Protein AF-A0A1S1GT54-F1 (afdb_monomer_lite)

pLDDT: mean 87.63, std 9.89, range [52.41, 98.38]

Structure (mmCIF, N/CA/C/O backbone):
data_AF-A0A1S1GT54-F1
#
_entry.id   AF-A0A1S1GT54-F1
#
loop_
_atom_site.group_PDB
_atom_site.id
_atom_site.type_symbol
_atom_site.label_atom_id
_atom_site.label_alt_id
_atom_site.label_comp_id
_atom_site.label_asym_id
_atom_site.label_entity_id
_atom_site.label_seq_id
_atom_site.pdbx_PDB_ins_code
_atom_site.Cartn_x
_atom_site.Cartn_y
_atom_site.Cartn_z
_atom_site.occupancy
_atom_site.B_iso_or_equiv
_atom_site.auth_seq_id
_atom_site.auth_comp_id
_atom_site.auth_asym_id
_atom_site.auth_atom_id
_atom_site.pdbx_PDB_model_num
ATOM 1 N N . MET A 1 1 ? -7.954 4.757 23.437 1.00 68.38 1 MET A N 1
ATOM 2 C CA . MET A 1 1 ? -8.152 5.176 24.847 1.00 68.38 1 MET A CA 1
ATOM 3 C C . MET A 1 1 ? -9.504 5.867 25.077 1.00 68.38 1 MET A C 1
ATOM 5 O O . MET A 1 1 ? -10.268 5.379 25.893 1.00 68.38 1 MET A O 1
ATOM 9 N N . LEU A 1 2 ? -9.855 6.927 24.331 1.00 76.44 2 LEU A N 1
ATOM 10 C CA . LEU A 1 2 ? -11.127 7.664 24.502 1.00 76.44 2 LEU A CA 1
ATOM 11 C C . LEU A 1 2 ? -12.401 6.835 24.233 1.00 76.44 2 LEU A C 1
ATOM 13 O O . LEU A 1 2 ? -13.357 6.946 24.990 1.00 76.44 2 LEU A O 1
ATOM 17 N N . LEU A 1 3 ? -12.412 5.962 23.215 1.00 84.38 3 LEU A N 1
ATOM 18 C CA . LEU A 1 3 ? -13.568 5.094 22.929 1.00 84.38 3 LEU A CA 1
ATOM 19 C C . LEU A 1 3 ? -13.936 4.204 24.129 1.00 84.38 3 LEU A C 1
ATOM 21 O O . LEU A 1 3 ? -15.094 4.153 24.530 1.00 84.38 3 LEU A O 1
ATOM 25 N N . TYR A 1 4 ? -12.937 3.553 24.729 1.00 84.50 4 TYR A N 1
ATOM 26 C CA . TYR A 1 4 ? -13.131 2.693 25.897 1.00 84.50 4 TYR A CA 1
ATOM 27 C C . TYR A 1 4 ? -13.623 3.475 27.120 1.00 84.50 4 TYR A C 1
ATOM 29 O O . TYR A 1 4 ? -14.478 2.983 27.852 1.00 84.50 4 TYR A O 1
ATOM 37 N N . LEU A 1 5 ? -13.146 4.710 27.313 1.00 88.19 5 LEU A N 1
ATOM 38 C CA . LEU A 1 5 ? -13.634 5.593 28.372 1.00 88.19 5 LEU A CA 1
ATOM 39 C C . LEU A 1 5 ? -15.133 5.898 28.212 1.00 88.19 5 LEU A C 1
ATOM 41 O O . LEU A 1 5 ? -15.898 5.690 29.150 1.00 88.19 5 LEU A O 1
ATOM 45 N N . PHE A 1 6 ? -15.571 6.344 27.030 1.00 87.25 6 PHE A N 1
ATOM 46 C CA . PHE A 1 6 ? -16.982 6.682 26.798 1.00 87.25 6 PHE A CA 1
ATOM 47 C C . PHE A 1 6 ? -17.899 5.462 26.828 1.00 87.25 6 PHE A C 1
ATOM 49 O O . PHE A 1 6 ? -18.997 5.550 27.373 1.00 87.25 6 PHE A O 1
ATOM 56 N N . PHE A 1 7 ? -17.430 4.315 26.335 1.00 88.31 7 PHE A N 1
ATOM 57 C CA . PHE A 1 7 ? -18.161 3.057 26.448 1.00 88.31 7 PHE A CA 1
ATOM 58 C C . PHE A 1 7 ? -18.340 2.628 27.914 1.00 88.31 7 PHE A C 1
ATOM 60 O O . PHE A 1 7 ? -19.424 2.218 28.319 1.00 88.31 7 PHE A O 1
ATOM 67 N N . THR A 1 8 ? -17.304 2.793 28.741 1.00 89.88 8 THR A N 1
ATOM 68 C CA . THR A 1 8 ? -17.372 2.483 30.179 1.00 89.88 8 THR A CA 1
ATOM 69 C C . THR A 1 8 ? -18.347 3.417 30.901 1.00 89.88 8 THR A C 1
ATOM 71 O O . THR A 1 8 ? -19.186 2.960 31.676 1.00 89.88 8 THR A O 1
ATOM 74 N N . LEU A 1 9 ? -18.293 4.723 30.610 1.00 88.94 9 LEU A N 1
ATOM 75 C CA . LEU A 1 9 ? -19.232 5.706 31.159 1.00 88.94 9 LEU A CA 1
ATOM 76 C C . LEU A 1 9 ? -20.676 5.409 30.732 1.00 88.94 9 LEU A C 1
ATOM 78 O O . LEU A 1 9 ? -21.571 5.446 31.574 1.00 88.94 9 LEU A O 1
ATOM 82 N N . LEU A 1 10 ? -20.905 5.036 29.469 1.00 92.75 10 LEU A N 1
ATOM 83 C CA . LEU A 1 10 ? -22.222 4.628 28.977 1.00 92.75 10 LEU A CA 1
ATOM 84 C C . LEU A 1 10 ? -22.816 3.491 29.821 1.00 92.75 10 LEU A C 1
ATOM 86 O O . LEU A 1 10 ? -23.972 3.581 30.228 1.00 92.75 10 LEU A O 1
ATOM 90 N N . ILE A 1 11 ? -22.026 2.457 30.128 1.00 91.81 11 ILE A N 1
ATOM 91 C CA . ILE A 1 11 ? -22.472 1.328 30.957 1.00 91.81 11 ILE A CA 1
ATOM 92 C C . ILE A 1 11 ? -22.839 1.800 32.370 1.00 91.81 11 ILE A C 1
ATOM 94 O O . ILE A 1 11 ? -23.913 1.462 32.867 1.00 91.81 11 ILE A O 1
ATOM 98 N N . ILE A 1 12 ? -21.987 2.612 33.006 1.00 92.38 12 ILE A N 1
ATOM 99 C CA . ILE A 1 12 ? -22.221 3.119 34.370 1.00 92.38 12 ILE A CA 1
ATOM 100 C C . ILE A 1 12 ? -23.533 3.908 34.446 1.00 92.38 12 ILE A C 1
ATOM 102 O O . ILE A 1 12 ? -24.338 3.695 35.360 1.00 92.38 12 ILE A O 1
ATOM 106 N N . PHE A 1 13 ? -23.773 4.804 33.486 1.00 89.69 13 PHE A N 1
ATOM 107 C CA . PHE A 1 13 ? -24.984 5.622 33.473 1.00 89.69 13 PHE A CA 1
ATOM 108 C C . PHE A 1 13 ? -26.226 4.809 33.110 1.00 89.69 13 PHE A C 1
ATOM 110 O O . PHE A 1 13 ? -27.241 4.968 33.783 1.00 89.69 13 PHE A O 1
ATOM 117 N N . ALA A 1 14 ? -26.133 3.869 32.166 1.00 88.88 14 ALA A N 1
ATOM 118 C CA . ALA A 1 14 ? -27.241 2.977 31.830 1.00 88.88 14 ALA A CA 1
ATOM 119 C C . ALA A 1 14 ? -27.689 2.136 33.039 1.00 88.88 14 ALA A C 1
ATOM 121 O O . ALA A 1 14 ? -28.881 2.082 33.347 1.00 88.88 14 ALA A O 1
ATOM 122 N N . VAL A 1 15 ? -26.744 1.539 33.777 1.00 91.38 15 VAL A N 1
ATOM 123 C CA . VAL A 1 15 ? -27.039 0.778 35.007 1.00 91.38 15 VAL A CA 1
ATOM 124 C C . VAL A 1 15 ? -27.659 1.688 36.069 1.00 91.38 15 VAL A C 1
ATOM 126 O O . VAL A 1 15 ? -28.673 1.335 36.672 1.00 91.38 15 VAL A O 1
ATOM 129 N N . SER A 1 16 ? -27.100 2.885 36.262 1.00 88.31 16 SER A N 1
ATOM 130 C CA . SER A 1 16 ? -27.625 3.867 37.221 1.00 88.31 16 SER A CA 1
ATOM 131 C C . SER A 1 16 ? -29.057 4.297 36.881 1.00 88.31 16 SER A C 1
ATOM 133 O O . SER A 1 16 ? -29.898 4.392 37.776 1.00 88.31 16 SER A O 1
ATOM 135 N N . THR A 1 17 ? -29.373 4.499 35.597 1.00 87.81 17 THR A N 1
ATOM 136 C CA . THR A 1 17 ? -30.731 4.807 35.128 1.00 87.81 17 THR A CA 1
ATOM 137 C C . THR A 1 17 ? -31.695 3.659 35.416 1.00 87.81 17 THR A C 1
ATOM 139 O O . THR A 1 17 ? -32.789 3.913 35.915 1.00 87.81 17 THR A O 1
ATOM 142 N N . VAL A 1 18 ? -31.301 2.401 35.187 1.00 88.69 18 VAL A N 1
ATOM 143 C CA . VAL A 1 18 ? -32.141 1.231 35.513 1.00 88.69 18 VAL A CA 1
ATOM 144 C C . VAL A 1 18 ? -32.442 1.168 37.013 1.00 88.69 18 VAL A C 1
ATOM 146 O O . VAL A 1 18 ? -33.602 1.020 37.400 1.00 88.69 18 VAL A O 1
ATOM 149 N N . VAL A 1 19 ? -31.429 1.345 37.867 1.00 90.19 19 VAL A N 1
ATOM 150 C CA . VAL A 1 19 ? -31.608 1.365 39.330 1.00 90.19 19 VAL A CA 1
ATOM 151 C C . VAL A 1 19 ? -32.552 2.493 39.754 1.00 90.19 19 VAL A C 1
ATOM 153 O O . VAL A 1 19 ? -33.458 2.273 40.559 1.00 90.19 19 VAL A O 1
ATOM 156 N N . LEU A 1 20 ? -32.391 3.692 39.190 1.00 88.44 20 LEU A N 1
ATOM 157 C CA . LEU A 1 20 ? -33.253 4.832 39.500 1.00 88.44 20 LEU A CA 1
ATOM 158 C C . LEU A 1 20 ? -34.695 4.618 39.040 1.00 88.44 20 LEU A C 1
ATOM 160 O O . LEU A 1 20 ? -35.602 4.955 39.798 1.00 88.44 20 LEU A O 1
ATOM 164 N N . ILE A 1 21 ? -34.921 3.998 37.876 1.00 86.81 21 ILE A N 1
ATOM 165 C CA . ILE A 1 21 ? -36.261 3.607 37.408 1.00 86.81 21 ILE A CA 1
ATOM 166 C C . ILE A 1 21 ? -36.918 2.645 38.407 1.00 86.81 21 ILE A C 1
ATOM 168 O O . ILE A 1 21 ? -38.073 2.854 38.781 1.00 86.81 21 ILE A O 1
ATOM 172 N N . ILE A 1 22 ? -36.188 1.636 38.896 1.00 87.44 22 ILE A N 1
ATOM 173 C CA . ILE A 1 22 ? -36.692 0.689 39.906 1.00 87.44 22 ILE A CA 1
ATOM 174 C C . ILE A 1 22 ? -37.069 1.427 41.198 1.00 87.44 22 ILE A C 1
ATOM 176 O O . ILE A 1 22 ? -38.172 1.244 41.718 1.00 87.44 22 ILE A O 1
ATOM 180 N N . LEU A 1 23 ? -36.199 2.310 41.699 1.00 85.81 23 LEU A N 1
ATOM 181 C CA . LEU A 1 23 ? -36.476 3.117 42.894 1.00 85.81 23 LEU A CA 1
ATOM 182 C C . LEU A 1 23 ? -37.687 4.039 42.705 1.00 85.81 23 LEU A C 1
ATOM 184 O O . LEU A 1 23 ? -38.468 4.233 43.637 1.00 85.81 23 LEU A O 1
ATOM 188 N N . LEU A 1 24 ? -37.879 4.572 41.499 1.00 85.25 24 LEU A N 1
ATOM 189 C CA . LEU A 1 24 ? -39.041 5.378 41.133 1.00 85.25 24 LEU A CA 1
ATOM 190 C C . LEU A 1 24 ? -40.338 4.574 41.206 1.00 85.25 24 LEU A C 1
ATOM 192 O O . LEU A 1 24 ? -41.320 5.053 41.775 1.00 85.25 24 LEU A O 1
ATOM 196 N N . ILE A 1 25 ? -40.330 3.350 40.671 1.00 84.62 25 ILE A N 1
ATOM 197 C CA . ILE A 1 25 ? -41.464 2.419 40.733 1.00 84.62 25 ILE A CA 1
ATOM 198 C C . ILE A 1 25 ? -41.789 2.100 42.197 1.00 84.62 25 ILE A C 1
ATOM 200 O O . ILE A 1 25 ? -42.938 2.252 42.610 1.00 84.62 25 ILE A O 1
ATOM 204 N N . ILE A 1 26 ? -40.784 1.752 43.008 1.00 83.19 26 ILE A N 1
ATOM 205 C CA . ILE A 1 26 ? -40.955 1.460 44.442 1.00 83.19 26 ILE A CA 1
ATOM 206 C C . ILE A 1 26 ? -41.505 2.680 45.195 1.00 83.19 26 ILE A C 1
ATOM 208 O O . ILE A 1 26 ? -42.432 2.551 45.995 1.00 83.19 26 ILE A O 1
ATOM 212 N N . SER A 1 27 ? -40.963 3.875 44.944 1.00 81.62 27 SER A N 1
ATOM 213 C CA . SER A 1 27 ? -41.416 5.122 45.577 1.00 81.62 27 SER A CA 1
ATOM 214 C C . SER A 1 27 ? -42.871 5.440 45.222 1.00 81.62 27 SER A C 1
ATOM 216 O O . SER A 1 27 ? -43.658 5.801 46.102 1.00 81.62 27 SER A O 1
ATOM 218 N N . LYS A 1 28 ? -43.255 5.218 43.957 1.00 83.44 28 LYS A N 1
ATOM 219 C CA . LYS A 1 28 ? -44.634 5.370 43.476 1.00 83.44 28 LYS A CA 1
ATOM 220 C C . LYS A 1 28 ? -45.588 4.386 44.161 1.00 83.44 28 LYS A C 1
ATOM 222 O O . LYS A 1 28 ? -46.655 4.806 44.599 1.00 83.44 28 LYS A O 1
ATOM 227 N N . VAL A 1 29 ? -45.201 3.115 44.299 1.00 81.44 29 VAL A N 1
ATOM 228 C CA . VAL A 1 29 ? -45.988 2.085 45.010 1.00 81.44 29 VAL A CA 1
ATOM 229 C C . VAL A 1 29 ? -46.161 2.446 46.488 1.00 81.44 29 VAL A C 1
ATOM 231 O O . VAL A 1 29 ? -47.269 2.397 47.016 1.00 81.44 29 VAL A O 1
ATOM 234 N N . ASN A 1 30 ? -45.089 2.901 47.138 1.00 84.56 30 ASN A N 1
ATOM 235 C CA . ASN A 1 30 ? -45.080 3.251 48.560 1.00 84.56 30 ASN A CA 1
ATOM 236 C C . ASN A 1 30 ? -45.645 4.652 48.870 1.00 84.56 30 ASN A C 1
ATOM 238 O O . ASN A 1 30 ? -45.543 5.098 50.013 1.00 84.56 30 ASN A O 1
ATOM 242 N N . LYS A 1 31 ? -46.206 5.367 47.878 1.00 80.44 31 LYS A N 1
ATOM 243 C CA . LYS A 1 31 ? -46.744 6.741 47.998 1.00 80.44 31 LYS A CA 1
ATOM 244 C C . LYS A 1 31 ? -45.763 7.745 48.639 1.00 80.44 31 LYS A C 1
ATOM 246 O O . LYS A 1 31 ? -46.181 8.681 49.319 1.00 80.44 31 LYS A O 1
ATOM 251 N N . LYS A 1 32 ? -44.453 7.562 48.434 1.00 78.44 32 LYS A N 1
ATOM 252 C CA . LYS A 1 32 ? -43.402 8.482 48.911 1.00 78.44 32 LYS A CA 1
ATOM 253 C C . LYS A 1 32 ? -43.177 9.626 47.912 1.00 78.44 32 LYS A C 1
ATOM 255 O O . LYS A 1 32 ? -43.700 9.616 46.801 1.00 78.44 32 LYS A O 1
ATOM 260 N N . SER A 1 33 ? -42.400 10.640 48.306 1.00 79.31 33 SER A N 1
ATOM 261 C CA . SER A 1 33 ? -42.048 11.763 47.422 1.00 79.31 33 SER A CA 1
ATOM 262 C C . SER A 1 33 ? -41.304 11.275 46.172 1.00 79.31 33 SER A C 1
ATOM 264 O O . SER A 1 33 ? -40.225 10.688 46.260 1.00 79.31 33 SER A O 1
ATOM 266 N N . ILE A 1 34 ? -41.886 11.529 44.997 1.00 82.75 34 ILE A N 1
ATOM 267 C CA . ILE A 1 34 ? -41.413 10.997 43.708 1.00 82.75 34 ILE A CA 1
ATOM 268 C C . ILE A 1 34 ? -40.515 12.005 42.966 1.00 82.75 34 ILE A C 1
ATOM 270 O O . ILE A 1 34 ? -39.652 11.612 42.185 1.00 82.75 34 ILE A O 1
ATOM 274 N N . LYS A 1 35 ? -40.677 13.311 43.239 1.00 80.69 35 LYS A N 1
ATOM 275 C CA . LYS A 1 35 ? -39.964 14.410 42.557 1.00 80.69 35 LYS A CA 1
ATOM 276 C C . LYS A 1 35 ? -38.436 14.227 42.456 1.00 80.69 35 LYS A C 1
ATOM 278 O O . LYS A 1 35 ? -37.930 14.380 41.345 1.00 80.69 35 LYS A O 1
ATOM 283 N N . PRO A 1 36 ? -37.686 13.884 43.525 1.00 81.94 36 PRO A N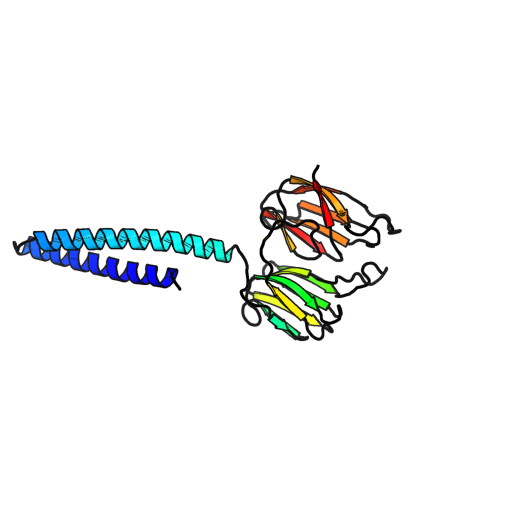 1
ATOM 284 C CA . PRO A 1 36 ? -36.229 13.753 43.418 1.00 81.94 36 PRO A CA 1
ATOM 285 C C . PRO A 1 36 ? -35.810 12.580 42.522 1.00 81.94 36 PRO A C 1
ATOM 287 O O . PRO A 1 36 ? -34.858 12.702 41.753 1.00 81.94 36 PRO A O 1
ATOM 290 N N . TYR A 1 37 ? -36.558 11.473 42.555 1.00 82.44 37 TYR A N 1
ATOM 291 C CA . TYR A 1 37 ? -36.293 10.314 41.704 1.00 82.44 37 TYR A CA 1
ATOM 292 C C . TYR A 1 37 ? -36.582 10.615 40.232 1.00 82.44 37 TYR A C 1
ATOM 294 O O . TYR A 1 37 ? -35.803 10.210 39.374 1.00 82.44 37 TYR A O 1
ATOM 302 N N . VAL A 1 38 ? -37.644 11.375 39.931 1.00 81.31 38 VAL A N 1
ATOM 303 C CA . VAL A 1 38 ? -37.942 11.843 38.563 1.00 81.31 38 VAL A CA 1
ATOM 304 C C . VAL A 1 38 ? -36.803 12.701 38.026 1.00 81.31 38 VAL A C 1
ATOM 306 O O . VAL A 1 38 ? -36.304 12.424 36.941 1.00 81.31 38 VAL A O 1
ATOM 309 N N . ILE A 1 39 ? -36.340 13.689 38.795 1.00 80.25 39 ILE A N 1
ATOM 310 C CA . ILE A 1 39 ? -35.244 14.573 38.374 1.00 80.25 39 ILE A CA 1
ATOM 311 C C . ILE A 1 39 ? -33.956 13.770 38.145 1.00 80.25 39 ILE A C 1
ATOM 313 O O . ILE A 1 39 ? -33.332 13.896 37.093 1.00 80.25 39 ILE A O 1
ATOM 317 N N . SER A 1 40 ? -33.580 12.904 39.090 1.00 83.12 40 SER A N 1
ATOM 318 C CA . SER A 1 40 ? -32.368 12.082 38.985 1.00 83.12 40 SER A CA 1
ATOM 319 C C . SER A 1 40 ? -32.428 11.098 37.807 1.00 83.12 40 SER A C 1
ATOM 321 O O . SER A 1 40 ? -31.451 10.939 37.074 1.00 83.12 40 SER A O 1
ATOM 323 N N . THR A 1 41 ? -33.592 10.496 37.554 1.00 85.44 41 THR A N 1
ATOM 324 C CA . THR A 1 41 ? -33.791 9.595 36.406 1.00 85.44 41 THR A CA 1
ATOM 325 C C . THR A 1 41 ? -33.692 10.348 35.089 1.00 85.44 41 THR A C 1
ATOM 327 O O . THR A 1 41 ? -32.994 9.895 34.189 1.00 85.44 41 THR A O 1
ATOM 330 N N . SER A 1 42 ? -34.308 11.528 34.983 1.00 83.12 42 SER A N 1
ATOM 331 C CA . SER A 1 42 ? -34.196 12.365 33.785 1.00 83.12 42 SER A CA 1
ATOM 332 C C . SER A 1 42 ? -32.747 12.773 33.508 1.00 83.12 42 SER A C 1
ATOM 334 O O . SER A 1 42 ? -32.297 12.674 32.370 1.00 83.12 42 SER A O 1
ATOM 336 N N . ILE A 1 43 ? -31.988 13.172 34.536 1.00 88.06 43 ILE A N 1
ATOM 337 C CA . ILE A 1 43 ? -30.569 13.538 34.388 1.00 88.06 43 ILE A CA 1
ATOM 338 C C . ILE A 1 43 ? -29.739 12.337 33.920 1.00 88.06 43 ILE A C 1
ATOM 340 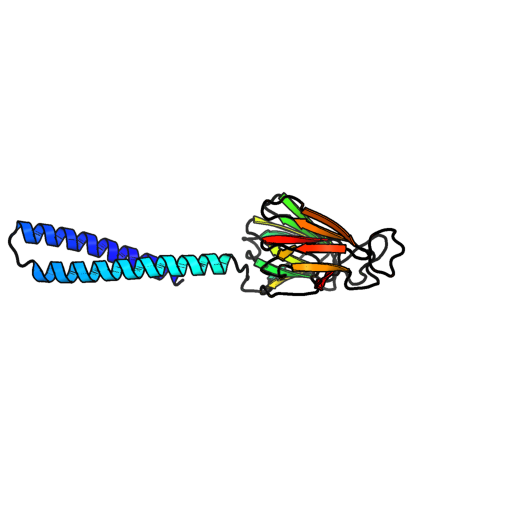O O . ILE A 1 43 ? -28.980 12.450 32.959 1.00 88.06 43 ILE A O 1
ATOM 344 N N . THR A 1 44 ? -29.883 11.179 34.571 1.00 90.81 44 THR A N 1
ATOM 345 C CA . THR A 1 44 ? -29.103 9.985 34.203 1.00 90.81 44 THR A CA 1
ATOM 346 C C . THR A 1 44 ? -29.467 9.457 32.816 1.00 90.81 44 THR A C 1
ATOM 348 O O . THR A 1 44 ? -28.576 9.040 32.077 1.00 90.81 44 THR A O 1
ATOM 351 N N . LEU A 1 45 ? -30.736 9.554 32.410 1.00 88.50 45 LEU A N 1
ATOM 352 C CA . LEU A 1 45 ? -31.178 9.207 31.060 1.00 88.50 45 LEU A CA 1
ATOM 353 C C . LEU A 1 45 ? -30.529 10.116 30.004 1.00 88.50 45 LEU A C 1
ATOM 355 O O . LEU A 1 45 ? -30.009 9.620 29.006 1.00 88.50 45 LEU A O 1
ATOM 359 N N . VAL A 1 46 ? -30.503 11.433 30.237 1.00 92.62 46 VAL A N 1
ATOM 360 C CA . VAL A 1 46 ? -29.846 12.393 29.333 1.00 92.62 46 VAL A CA 1
ATOM 361 C C . VAL A 1 46 ? -28.350 12.097 29.213 1.00 92.62 46 VAL A C 1
ATOM 363 O O . VAL A 1 46 ? -27.830 12.031 28.099 1.00 92.62 46 VAL A O 1
ATOM 366 N N . LEU A 1 47 ? -27.660 11.854 30.332 1.00 89.50 47 LEU A N 1
ATOM 367 C CA . LEU A 1 47 ? -26.237 11.494 30.321 1.00 89.50 47 LEU A CA 1
ATOM 368 C C . LEU A 1 47 ? -25.984 10.185 29.561 1.00 89.50 47 LEU A C 1
ATOM 370 O O . LEU A 1 47 ? -25.055 10.120 28.759 1.00 89.50 47 LEU A O 1
ATOM 374 N N . THR A 1 48 ? -26.842 9.177 29.738 1.00 90.50 48 THR A N 1
ATOM 375 C CA . THR A 1 48 ? -26.771 7.912 28.987 1.00 90.50 48 THR A CA 1
ATOM 376 C C . THR A 1 48 ? -26.850 8.156 27.476 1.00 90.50 48 THR A C 1
ATOM 378 O O . THR A 1 48 ? -26.021 7.642 26.727 1.00 90.50 48 THR A O 1
ATOM 381 N N . ILE A 1 49 ? -27.792 8.990 27.017 1.00 91.88 49 ILE A N 1
ATOM 382 C CA . ILE A 1 49 ? -27.936 9.330 25.591 1.00 91.88 49 ILE A CA 1
ATOM 383 C C . ILE A 1 49 ? -26.690 10.058 25.068 1.00 91.88 49 ILE A C 1
ATOM 385 O O . ILE A 1 49 ? -26.191 9.721 23.993 1.00 91.88 49 ILE A O 1
ATOM 389 N N . ILE A 1 50 ? -26.145 11.013 25.828 1.00 93.25 50 ILE A N 1
ATOM 390 C CA . ILE A 1 50 ? -24.921 11.737 25.451 1.00 93.25 50 ILE A CA 1
ATOM 391 C C . ILE A 1 50 ? -23.752 10.761 25.266 1.00 93.25 50 ILE A C 1
ATOM 393 O O . ILE A 1 50 ? -23.079 10.796 24.234 1.00 93.25 50 ILE A O 1
ATOM 397 N N . PHE A 1 51 ? -23.523 9.853 26.220 1.00 92.25 51 PHE A N 1
ATOM 398 C CA . PHE A 1 51 ? -22.429 8.884 26.118 1.00 92.25 51 PHE A CA 1
ATOM 399 C C . PHE A 1 51 ? -22.634 7.861 24.999 1.00 92.25 51 PHE A C 1
ATOM 401 O O . PHE A 1 51 ? -21.652 7.434 24.388 1.00 92.25 51 PHE A O 1
ATOM 408 N N . LEU A 1 52 ? -23.880 7.515 24.667 1.00 91.69 52 LEU A N 1
ATOM 409 C CA . LEU A 1 52 ? -24.189 6.668 23.516 1.00 91.69 52 LEU A CA 1
ATOM 410 C C . LEU A 1 52 ? -23.773 7.353 22.208 1.00 91.69 52 LEU A C 1
ATOM 412 O O . LEU A 1 52 ? -23.045 6.762 21.411 1.00 91.69 52 LEU A O 1
ATOM 416 N N . VAL A 1 53 ? -24.171 8.615 22.012 1.00 92.56 53 VAL A N 1
ATOM 417 C CA . VAL A 1 53 ? -23.804 9.400 20.821 1.00 92.56 53 VAL A CA 1
ATOM 418 C C . VAL A 1 53 ? -22.288 9.554 20.714 1.00 92.56 53 VAL A C 1
ATOM 420 O O . VAL A 1 53 ? -21.724 9.315 19.645 1.00 92.56 53 VAL A O 1
ATOM 423 N N . LEU A 1 54 ? -21.609 9.887 21.818 1.00 88.56 54 LEU A N 1
ATOM 424 C CA . LEU A 1 54 ? -20.148 9.985 21.846 1.00 88.56 54 LEU A CA 1
ATOM 425 C C . LEU A 1 54 ? -19.491 8.647 21.493 1.00 88.56 54 LEU A C 1
ATOM 427 O O . LEU A 1 54 ? -18.570 8.622 20.684 1.00 88.56 54 LEU A O 1
ATOM 431 N N . THR A 1 55 ? -19.985 7.529 22.024 1.00 90.00 55 THR A N 1
ATOM 432 C CA . THR A 1 55 ? -19.462 6.193 21.699 1.00 90.00 55 THR A CA 1
ATOM 433 C C . THR A 1 55 ? -19.592 5.894 20.207 1.00 90.00 55 THR A C 1
ATOM 435 O O . THR A 1 55 ? -18.615 5.480 19.589 1.00 90.00 55 THR A O 1
ATOM 438 N N . ILE A 1 56 ? -20.754 6.158 19.600 1.00 87.19 56 ILE A N 1
ATOM 439 C CA . ILE A 1 56 ? -20.974 5.953 18.157 1.00 87.19 56 ILE A CA 1
ATOM 440 C C . ILE A 1 56 ? -20.042 6.845 17.328 1.00 87.19 56 ILE A C 1
ATOM 442 O O . ILE A 1 56 ? -19.443 6.384 16.352 1.00 87.19 56 ILE A O 1
ATOM 446 N N . PHE A 1 57 ? -19.890 8.110 17.724 1.00 87.88 57 PHE A N 1
ATOM 447 C CA . PHE A 1 57 ? -19.016 9.073 17.059 1.00 87.88 57 PHE A CA 1
ATOM 448 C C . PHE A 1 57 ? -17.542 8.660 17.135 1.00 87.88 57 PHE A C 1
ATOM 450 O O . PHE A 1 57 ? -16.859 8.600 16.111 1.00 87.88 57 PHE A O 1
ATOM 457 N N . PHE A 1 58 ? -17.050 8.313 18.327 1.00 81.81 58 PHE A N 1
ATOM 458 C CA . PHE A 1 58 ? -15.674 7.860 18.520 1.00 81.81 58 PHE A CA 1
ATOM 459 C C . PHE A 1 58 ? -15.421 6.487 17.906 1.00 81.81 58 PHE A C 1
ATOM 461 O O . PHE A 1 58 ? -14.314 6.249 17.435 1.00 81.81 58 PHE A O 1
ATOM 468 N N . HIS A 1 59 ? -16.424 5.610 17.838 1.00 81.56 59 HIS A N 1
ATOM 469 C CA . HIS A 1 59 ? -16.339 4.372 17.070 1.00 81.56 59 HIS A CA 1
ATOM 470 C C . HIS A 1 59 ? -16.158 4.683 15.581 1.00 81.56 59 HIS A C 1
ATOM 472 O O . HIS A 1 59 ? -15.220 4.186 14.974 1.00 81.56 59 HIS A O 1
ATOM 478 N N . HIS A 1 60 ? -16.950 5.596 15.009 1.00 73.19 60 HIS A N 1
ATOM 479 C CA . HIS A 1 60 ? -16.776 6.037 13.620 1.00 73.19 60 HIS A CA 1
ATOM 480 C C . HIS A 1 60 ? -15.421 6.702 13.354 1.00 73.19 60 HIS A C 1
ATOM 482 O O . HIS A 1 60 ? -14.866 6.532 12.271 1.00 73.19 60 HIS A O 1
ATOM 488 N N . ILE A 1 61 ? -14.885 7.483 14.297 1.00 70.56 61 ILE A N 1
ATOM 489 C CA . ILE A 1 61 ? -13.518 8.017 14.188 1.00 70.56 61 ILE A CA 1
ATOM 490 C C . ILE A 1 61 ? -12.505 6.879 14.245 1.00 70.56 61 ILE A C 1
ATOM 492 O O . ILE A 1 61 ? -11.623 6.831 13.405 1.00 70.56 61 ILE A O 1
ATOM 496 N N . ASN A 1 62 ? -12.638 5.945 15.184 1.00 70.12 62 ASN A N 1
ATOM 497 C CA . ASN A 1 62 ? -11.720 4.820 15.316 1.00 70.12 62 ASN A CA 1
ATOM 498 C C . ASN A 1 62 ? -11.731 3.929 14.067 1.00 70.12 62 ASN A C 1
ATOM 500 O O . ASN A 1 62 ? -10.675 3.551 13.585 1.00 70.12 62 ASN A O 1
ATOM 504 N N . GLU A 1 63 ? -12.901 3.655 13.495 1.00 63.97 63 GLU A N 1
ATOM 505 C CA . GLU A 1 63 ? -13.040 2.919 12.236 1.00 63.97 63 GLU A CA 1
ATOM 506 C C . GLU A 1 63 ? -12.513 3.714 11.032 1.00 63.97 63 GLU A C 1
ATOM 508 O O . GLU A 1 63 ? -11.934 3.134 10.117 1.00 63.97 63 GLU A O 1
ATOM 513 N N . ARG A 1 64 ? -12.649 5.048 11.015 1.00 59.06 64 ARG A N 1
ATOM 514 C CA . ARG A 1 64 ? -11.988 5.898 10.006 1.00 59.06 64 ARG A CA 1
ATOM 515 C C . ARG A 1 64 ? -10.468 5.888 10.156 1.00 59.06 64 ARG A C 1
ATOM 517 O O . ARG A 1 64 ? -9.779 5.734 9.160 1.00 59.06 64 ARG A O 1
ATOM 524 N N . ASN A 1 65 ? -9.961 5.962 11.378 1.00 53.41 65 ASN A N 1
ATOM 525 C CA . ASN A 1 65 ? -8.532 5.908 11.660 1.00 53.41 65 ASN A CA 1
ATOM 526 C C . ASN A 1 65 ? -7.960 4.518 11.371 1.00 53.41 65 ASN A C 1
ATOM 528 O O . ASN A 1 65 ? -6.867 4.428 10.854 1.00 53.41 65 ASN A O 1
ATOM 532 N N . LYS A 1 66 ? -8.701 3.428 11.602 1.00 53.72 66 LYS A N 1
ATOM 533 C CA . LYS A 1 66 ? -8.316 2.094 11.108 1.00 53.72 66 LYS A CA 1
ATOM 534 C C . LYS A 1 66 ? -8.247 2.045 9.577 1.00 53.72 66 LYS A C 1
ATOM 536 O O . LYS A 1 66 ? -7.426 1.329 9.019 1.00 53.72 66 LYS A O 1
ATOM 541 N N . LYS A 1 67 ? -9.107 2.802 8.883 1.00 52.41 67 LYS A N 1
ATOM 542 C CA . LYS A 1 67 ? -9.076 2.927 7.412 1.00 52.41 67 LYS A CA 1
ATOM 543 C C . LYS A 1 67 ? -7.913 3.790 6.908 1.00 52.41 67 LYS A C 1
ATOM 545 O O . LYS A 1 67 ? -7.491 3.609 5.758 1.00 52.41 67 LYS A O 1
ATOM 550 N N . GLU A 1 68 ? -7.397 4.690 7.739 1.00 57.72 68 GLU A N 1
ATOM 551 C CA . GLU A 1 68 ? -6.099 5.340 7.572 1.00 57.72 68 GLU A CA 1
ATOM 552 C C . GLU A 1 68 ? -5.030 4.433 8.186 1.00 57.72 68 GLU A C 1
ATOM 554 O O . GLU A 1 68 ? -4.614 4.629 9.317 1.00 57.72 68 GLU A O 1
ATOM 559 N N . MET A 1 69 ? -4.624 3.393 7.453 1.00 62.09 69 MET A N 1
ATOM 560 C CA . MET A 1 69 ? -3.532 2.475 7.804 1.00 62.09 69 MET A CA 1
ATOM 561 C C . MET A 1 69 ? -2.218 3.254 8.029 1.00 62.09 69 MET A C 1
ATOM 563 O O . MET A 1 69 ? -1.350 3.294 7.164 1.00 62.09 69 MET A O 1
ATOM 567 N N . TYR A 1 70 ? -2.081 3.950 9.155 1.00 66.25 70 TYR A N 1
ATOM 568 C CA . TYR A 1 70 ? -0.917 4.751 9.495 1.00 66.25 70 TYR A CA 1
ATOM 569 C C . TYR A 1 70 ? -0.247 4.147 10.725 1.00 66.25 70 TYR A C 1
ATOM 571 O O . TYR A 1 70 ? -0.659 4.416 11.858 1.00 66.25 70 TYR A O 1
ATOM 579 N N . PRO A 1 71 ? 0.775 3.312 10.511 1.00 66.81 71 PRO A N 1
ATOM 580 C CA . PRO A 1 71 ? 1.521 2.734 11.605 1.00 66.81 71 PRO A CA 1
ATOM 581 C C . PRO A 1 71 ? 2.328 3.843 12.293 1.00 66.81 71 PRO A C 1
ATOM 583 O O . PRO A 1 71 ? 2.855 4.742 11.637 1.00 66.81 71 PRO A O 1
ATOM 586 N N . PRO A 1 72 ? 2.448 3.833 13.625 1.00 67.56 72 PRO A N 1
ATOM 587 C CA . PRO A 1 72 ? 3.002 4.959 14.364 1.00 67.56 72 PRO A CA 1
ATOM 588 C C . PRO A 1 72 ? 4.528 5.054 14.260 1.00 67.56 72 PRO A C 1
ATOM 590 O O . PRO A 1 72 ? 5.093 6.093 14.604 1.00 67.56 72 PRO A O 1
ATOM 593 N N . LYS A 1 73 ? 5.215 3.974 13.864 1.00 87.50 73 LYS A N 1
ATOM 594 C CA . LYS A 1 73 ? 6.672 3.860 13.994 1.00 87.50 73 LYS A CA 1
ATOM 595 C C . LYS A 1 73 ? 7.318 3.151 12.814 1.00 87.50 73 LYS A C 1
ATOM 597 O O . LYS A 1 73 ? 6.779 2.191 12.271 1.00 87.50 73 LYS A O 1
ATOM 602 N N . THR A 1 74 ? 8.513 3.625 12.473 1.00 94.19 74 THR A N 1
ATOM 603 C CA . THR A 1 74 ? 9.444 2.910 11.602 1.00 94.19 74 THR A CA 1
ATOM 604 C C . THR A 1 74 ? 9.894 1.622 12.278 1.00 94.19 74 THR A C 1
ATOM 606 O O . THR A 1 74 ? 10.242 1.640 13.459 1.00 94.19 74 THR A O 1
ATOM 609 N N . VAL A 1 75 ? 9.911 0.532 11.517 1.00 96.19 75 VAL A N 1
ATOM 610 C CA . VAL A 1 75 ? 10.427 -0.771 11.950 1.00 96.19 75 VAL A CA 1
ATOM 611 C C . VAL A 1 75 ? 11.575 -1.167 11.031 1.00 96.19 75 VAL A C 1
ATOM 613 O O . VAL A 1 75 ? 11.521 -0.921 9.829 1.00 96.19 75 VAL A O 1
ATOM 616 N N . GLU A 1 76 ? 12.621 -1.767 11.588 1.00 97.38 76 GLU A N 1
ATOM 617 C CA . GLU A 1 76 ? 13.729 -2.324 10.817 1.00 97.38 76 GLU A CA 1
ATOM 618 C C . GLU A 1 76 ? 13.838 -3.818 11.100 1.00 97.38 76 GLU A C 1
ATOM 620 O O . GLU A 1 76 ? 13.943 -4.230 12.256 1.00 97.38 76 GLU A O 1
ATOM 625 N N . LEU A 1 77 ? 13.803 -4.623 10.043 1.00 97.31 77 LEU A N 1
ATOM 626 C CA . LEU A 1 77 ? 13.838 -6.081 10.112 1.00 97.31 77 LEU A CA 1
ATOM 627 C C . LEU A 1 77 ? 15.063 -6.598 9.359 1.00 97.31 77 LEU A C 1
ATOM 629 O O . LEU A 1 77 ? 15.443 -6.045 8.329 1.00 97.31 77 LEU A O 1
ATOM 633 N N . LYS A 1 78 ? 15.703 -7.645 9.880 1.00 97.56 78 LYS A N 1
ATOM 634 C CA . LYS A 1 78 ? 16.780 -8.351 9.170 1.00 97.56 78 LYS A CA 1
ATOM 635 C C . LYS A 1 78 ? 16.175 -9.382 8.213 1.00 97.56 78 LYS A C 1
ATOM 637 O O . LYS A 1 78 ? 14.960 -9.470 8.080 1.00 97.56 78 LYS A O 1
ATOM 642 N N . ASP A 1 79 ? 17.023 -10.155 7.549 1.00 97.69 79 ASP A N 1
ATOM 643 C CA . ASP A 1 79 ? 16.573 -11.302 6.761 1.00 97.69 79 ASP A CA 1
ATOM 644 C C . ASP A 1 79 ? 15.836 -12.313 7.660 1.00 97.69 79 ASP A C 1
ATOM 646 O O . ASP A 1 79 ? 16.265 -12.585 8.788 1.00 97.69 79 ASP A O 1
ATOM 650 N N . GLY A 1 80 ? 14.721 -12.855 7.170 1.00 97.88 80 GLY A N 1
ATOM 651 C CA . GLY A 1 80 ? 13.839 -13.726 7.943 1.00 97.88 80 GLY A CA 1
ATOM 652 C C . GLY A 1 80 ? 12.392 -13.739 7.454 1.00 97.88 80 GLY A C 1
ATOM 653 O O . GLY A 1 80 ? 12.045 -13.102 6.459 1.00 97.88 80 GLY A O 1
ATOM 654 N N . SER A 1 81 ? 11.554 -14.475 8.183 1.00 98.00 81 SER A N 1
ATOM 655 C CA . SER A 1 81 ? 10.109 -14.574 7.957 1.00 98.00 81 SER A CA 1
ATOM 656 C C . SER A 1 81 ? 9.352 -13.900 9.095 1.00 98.00 81 SER A C 1
ATOM 658 O O . SER A 1 81 ? 9.664 -14.134 10.262 1.00 98.00 81 SER A O 1
ATOM 660 N N . TYR A 1 82 ? 8.347 -13.105 8.744 1.00 98.06 82 TYR A N 1
ATOM 661 C CA . TYR A 1 82 ? 7.612 -12.237 9.658 1.00 98.06 82 TYR A CA 1
ATOM 662 C C . TYR A 1 82 ? 6.110 -12.280 9.383 1.00 98.06 82 TYR A C 1
ATOM 664 O O . TYR A 1 82 ? 5.677 -12.574 8.266 1.00 98.06 82 TYR A O 1
ATOM 672 N N . GLU A 1 83 ? 5.318 -11.945 10.396 1.00 96.81 83 GLU A N 1
ATOM 673 C CA . GLU A 1 83 ? 3.863 -11.836 10.320 1.00 96.81 83 GLU A CA 1
ATOM 674 C C . GLU A 1 83 ? 3.396 -10.460 10.810 1.00 96.81 83 GLU A C 1
ATOM 676 O O . GLU A 1 83 ? 3.721 -10.003 11.914 1.00 96.81 83 GLU A O 1
ATOM 681 N N . VAL A 1 84 ? 2.601 -9.787 9.983 1.00 94.50 84 VAL A N 1
ATOM 682 C CA . VAL A 1 84 ? 2.016 -8.482 10.301 1.00 94.50 84 VAL A CA 1
ATOM 683 C C . VAL A 1 84 ? 0.970 -8.646 11.410 1.00 94.50 84 VAL A C 1
ATOM 685 O O . VAL A 1 84 ? 0.137 -9.546 11.374 1.00 94.50 84 VAL A O 1
ATOM 688 N N . GLY A 1 85 ? 1.009 -7.773 12.414 1.00 91.88 85 GLY A N 1
ATOM 689 C CA . GLY A 1 85 ? 0.271 -7.892 13.675 1.00 91.88 85 GLY A CA 1
ATOM 690 C C . GLY A 1 85 ? 1.074 -8.547 14.803 1.00 91.88 85 GLY A C 1
ATOM 691 O O . GLY A 1 85 ? 0.738 -8.346 15.970 1.00 91.88 85 GLY A O 1
ATOM 692 N N . LYS A 1 86 ? 2.161 -9.267 14.485 1.00 94.00 86 LYS A N 1
ATOM 693 C CA . LYS A 1 86 ? 3.088 -9.845 15.475 1.00 94.00 86 LYS A CA 1
ATOM 694 C C . LYS A 1 86 ? 4.432 -9.130 15.481 1.00 94.00 86 LYS A C 1
ATOM 696 O O . LYS A 1 86 ? 4.846 -8.622 16.519 1.00 94.00 86 LYS A O 1
ATOM 701 N N . ASP A 1 87 ? 5.083 -9.073 14.323 1.00 95.62 87 ASP A N 1
ATOM 702 C CA . ASP A 1 87 ? 6.448 -8.552 14.185 1.00 95.62 87 ASP A CA 1
ATOM 703 C C . ASP A 1 87 ? 6.480 -7.076 13.762 1.00 95.62 87 ASP A C 1
ATOM 705 O O . ASP A 1 87 ? 7.399 -6.335 14.111 1.00 95.62 87 ASP A O 1
ATOM 709 N N . LEU A 1 88 ? 5.456 -6.630 13.030 1.00 93.75 88 LEU A N 1
ATOM 710 C CA . LEU A 1 88 ? 5.223 -5.228 12.686 1.00 93.75 88 LEU A CA 1
ATOM 711 C C . LEU A 1 88 ? 3.717 -4.946 12.643 1.00 93.75 88 LEU A C 1
ATOM 713 O O . LEU A 1 88 ? 2.932 -5.813 12.277 1.00 93.75 88 LEU A O 1
ATOM 717 N N . GLU A 1 89 ? 3.302 -3.743 13.038 1.00 92.56 89 GLU A N 1
ATOM 718 C CA . GLU A 1 89 ? 1.887 -3.356 13.037 1.00 92.56 89 GLU A CA 1
ATOM 719 C C . GLU A 1 89 ? 1.299 -3.272 11.608 1.00 92.56 89 GLU A C 1
ATOM 721 O O . GLU A 1 89 ? 2.011 -2.934 10.663 1.00 92.56 89 GLU A O 1
ATOM 726 N N . PRO A 1 90 ? -0.005 -3.534 11.415 1.00 91.81 90 PRO A N 1
ATOM 727 C CA . PRO A 1 90 ? -0.665 -3.291 10.134 1.00 91.81 90 PRO A CA 1
ATOM 728 C C . PRO A 1 90 ? -0.596 -1.813 9.727 1.00 91.81 90 PRO A C 1
ATOM 730 O O . PRO A 1 90 ? -0.740 -0.916 10.563 1.00 91.81 90 PRO A O 1
ATOM 733 N N . GLY A 1 91 ? -0.427 -1.530 8.435 1.00 90.94 91 GLY A N 1
ATOM 734 C CA . GLY A 1 91 ? -0.241 -0.155 7.986 1.00 90.94 91 GLY A CA 1
ATOM 735 C C . GLY A 1 91 ? 0.192 0.030 6.535 1.00 90.94 91 GLY A C 1
ATOM 736 O O . GLY A 1 91 ? 0.435 -0.919 5.802 1.00 90.94 91 GLY A O 1
ATOM 737 N N . HIS A 1 92 ? 0.297 1.291 6.125 1.00 91.94 92 HIS A N 1
ATOM 738 C CA . HIS A 1 92 ? 0.833 1.724 4.840 1.00 91.94 92 HIS A CA 1
ATOM 739 C C . HIS A 1 92 ? 2.299 2.112 5.013 1.00 91.94 92 HIS A C 1
ATOM 741 O O . HIS A 1 92 ? 2.638 2.960 5.846 1.00 91.94 92 HIS A O 1
ATOM 747 N N . TYR A 1 93 ? 3.166 1.500 4.215 1.00 94.44 93 TYR A N 1
ATOM 748 C CA . TYR A 1 93 ? 4.608 1.617 4.365 1.00 94.44 93 TYR A CA 1
ATOM 749 C C . TYR A 1 93 ? 5.286 1.965 3.045 1.00 94.44 93 TYR A C 1
ATOM 751 O O . TYR A 1 93 ? 4.918 1.463 1.986 1.00 94.44 93 TYR A O 1
ATOM 759 N N . THR A 1 94 ? 6.336 2.780 3.134 1.00 95.56 94 THR A N 1
ATOM 760 C CA . THR A 1 94 ? 7.445 2.742 2.180 1.00 95.56 94 THR A CA 1
ATOM 761 C C . THR A 1 94 ? 8.501 1.792 2.733 1.00 95.56 94 THR A C 1
ATOM 763 O O . THR A 1 94 ? 8.992 1.983 3.846 1.00 95.56 94 THR A O 1
ATOM 766 N N . ILE A 1 95 ? 8.852 0.782 1.948 1.00 96.50 95 ILE A N 1
ATOM 767 C CA . ILE A 1 95 ? 9.789 -0.282 2.289 1.00 96.50 95 ILE A CA 1
ATOM 768 C C . ILE A 1 95 ? 11.045 -0.112 1.436 1.00 96.50 95 ILE A C 1
ATOM 770 O O . ILE A 1 95 ? 10.954 0.063 0.220 1.00 96.50 95 ILE A O 1
ATOM 774 N N . SER A 1 96 ? 12.214 -0.170 2.063 1.00 96.00 96 SER A N 1
ATOM 775 C CA . SER A 1 96 ? 13.515 -0.097 1.388 1.00 96.00 96 SER A CA 1
ATOM 776 C C . SER A 1 96 ? 14.530 -0.981 2.091 1.00 96.00 96 SER A C 1
ATOM 778 O O . SER A 1 96 ? 14.528 -1.036 3.321 1.00 96.00 96 SER A O 1
ATOM 780 N N . SER A 1 97 ? 15.440 -1.604 1.347 1.00 96.19 97 SER A N 1
ATOM 781 C CA . SER A 1 97 ? 16.547 -2.352 1.940 1.00 96.19 97 SER A CA 1
ATOM 782 C C . SER A 1 97 ? 17.837 -1.543 2.011 1.00 96.19 97 SER A C 1
ATOM 784 O O . SER A 1 97 ? 18.111 -0.640 1.213 1.00 96.19 97 SER A O 1
ATOM 786 N N . LYS A 1 98 ? 18.680 -1.893 2.977 1.00 93.56 98 LYS A N 1
ATOM 787 C CA . LYS A 1 98 ? 20.014 -1.332 3.122 1.00 93.56 98 LYS A CA 1
ATOM 788 C C . LYS A 1 98 ? 20.836 -1.644 1.875 1.00 93.56 98 LYS A C 1
ATOM 790 O O . LYS A 1 98 ? 20.916 -2.782 1.428 1.00 93.56 98 LYS A O 1
ATOM 795 N 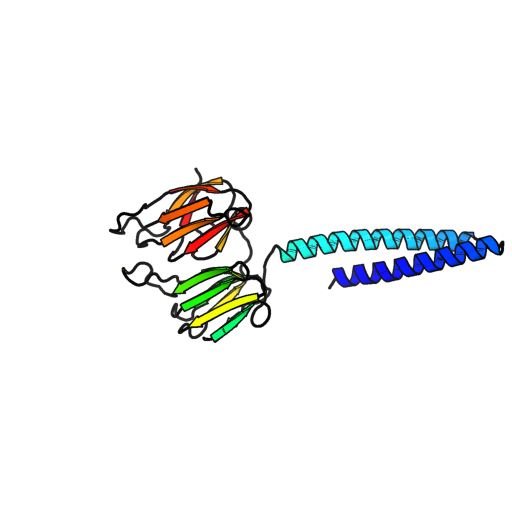N . ASN A 1 99 ? 21.489 -0.617 1.334 1.00 90.88 99 ASN A N 1
ATOM 796 C CA . ASN A 1 99 ? 22.266 -0.687 0.093 1.00 90.88 99 ASN A CA 1
ATOM 797 C C . ASN A 1 99 ? 21.454 -1.070 -1.164 1.00 90.88 99 ASN A C 1
ATOM 799 O O . ASN A 1 99 ? 22.073 -1.325 -2.194 1.00 90.88 99 ASN A O 1
ATOM 803 N N . ASN A 1 100 ? 20.113 -1.054 -1.110 1.00 91.06 100 ASN A N 1
ATOM 804 C CA . ASN A 1 100 ? 19.210 -1.454 -2.196 1.00 91.06 100 ASN A CA 1
ATOM 805 C C . ASN A 1 100 ? 19.552 -2.843 -2.749 1.00 91.06 100 ASN A C 1
ATOM 807 O O . ASN A 1 100 ? 19.872 -2.987 -3.924 1.00 91.06 100 ASN A O 1
ATOM 811 N N . LYS A 1 101 ? 19.549 -3.866 -1.900 1.00 91.81 101 LYS A N 1
ATOM 812 C CA . LYS A 1 101 ? 19.785 -5.254 -2.316 1.00 91.81 101 LYS A CA 1
ATOM 813 C C . LYS A 1 101 ? 18.853 -6.229 -1.617 1.00 91.81 101 LYS A C 1
ATOM 815 O O . LYS A 1 101 ? 18.141 -5.859 -0.688 1.00 91.81 101 LYS A O 1
ATOM 820 N N . GLY A 1 102 ? 18.887 -7.473 -2.067 1.00 93.88 102 GLY A N 1
ATOM 821 C CA . GLY A 1 102 ? 18.035 -8.523 -1.538 1.00 93.88 102 GLY A CA 1
ATOM 822 C C . GLY A 1 102 ? 16.660 -8.521 -2.170 1.00 93.88 102 GLY A C 1
ATOM 823 O O . GLY A 1 102 ? 16.436 -7.928 -3.225 1.00 93.88 102 GLY A O 1
ATOM 824 N N . TYR A 1 103 ? 15.761 -9.236 -1.529 1.00 93.69 103 TYR A N 1
ATOM 825 C CA . TYR A 1 103 ? 14.466 -9.591 -2.060 1.00 93.69 103 TYR A CA 1
ATOM 826 C C . TYR A 1 103 ? 13.431 -9.581 -0.942 1.00 93.69 103 TYR A C 1
ATOM 828 O O . TYR A 1 103 ? 13.742 -9.871 0.217 1.00 93.69 103 TYR A O 1
ATOM 836 N N . ILE A 1 104 ? 12.207 -9.236 -1.316 1.00 95.50 104 ILE A N 1
ATOM 837 C CA . ILE A 1 104 ? 11.039 -9.284 -0.453 1.00 95.50 104 ILE A CA 1
ATOM 838 C C . ILE A 1 104 ? 9.914 -10.027 -1.163 1.00 95.50 104 ILE A C 1
ATOM 840 O O . ILE A 1 104 ? 9.582 -9.732 -2.309 1.00 95.50 104 ILE A O 1
ATOM 844 N N . GLU A 1 105 ? 9.305 -10.954 -0.437 1.00 95.56 105 GLU A N 1
ATOM 845 C CA . GLU A 1 105 ? 8.045 -11.600 -0.785 1.00 95.56 105 GLU A CA 1
ATOM 846 C C . GLU A 1 105 ? 7.020 -11.239 0.288 1.00 95.56 105 GLU A C 1
ATOM 848 O O . GLU A 1 105 ? 7.287 -11.346 1.487 1.00 95.56 105 GLU A O 1
ATOM 853 N N . ILE A 1 106 ? 5.839 -10.814 -0.140 1.00 94.44 106 ILE A N 1
ATOM 854 C CA . ILE A 1 106 ? 4.691 -10.532 0.714 1.00 94.44 106 ILE A CA 1
ATOM 855 C C . ILE A 1 106 ? 3.572 -11.461 0.257 1.00 94.44 106 ILE A C 1
ATOM 857 O O . ILE A 1 106 ? 3.128 -11.378 -0.886 1.00 94.44 106 ILE A O 1
ATOM 861 N N . LYS A 1 107 ? 3.116 -12.348 1.141 1.00 93.06 107 LYS A N 1
ATOM 862 C CA . LYS A 1 107 ? 1.922 -13.179 0.938 1.00 93.06 107 LYS A CA 1
ATOM 863 C C . LYS A 1 107 ? 0.807 -12.609 1.773 1.00 93.06 107 LYS A C 1
ATOM 865 O O . LYS A 1 107 ? 0.920 -12.558 2.998 1.00 93.06 107 LYS A O 1
ATOM 870 N N . THR A 1 108 ? -0.256 -12.198 1.116 1.00 86.00 108 THR A N 1
ATOM 871 C CA . THR A 1 108 ? -1.352 -11.534 1.803 1.00 86.00 108 THR A CA 1
ATOM 872 C C . THR A 1 108 ? -2.444 -12.501 2.200 1.00 86.00 108 THR A C 1
ATOM 874 O O . THR A 1 108 ? -2.596 -13.576 1.617 1.00 86.00 108 THR A O 1
ATOM 877 N N . VAL A 1 109 ? -3.229 -12.101 3.193 1.00 81.69 109 VAL A N 1
ATOM 878 C CA . VAL A 1 109 ? -4.411 -12.858 3.633 1.00 81.69 109 VAL A CA 1
ATOM 879 C C . VAL A 1 109 ? -5.522 -12.923 2.579 1.00 81.69 109 VAL A C 1
ATOM 881 O O . VAL A 1 109 ? -6.419 -13.751 2.690 1.00 81.69 109 VAL A O 1
ATOM 884 N N . GLU A 1 110 ? -5.463 -12.073 1.554 1.00 73.50 110 GLU A N 1
ATOM 885 C CA . GLU A 1 110 ? -6.401 -12.034 0.426 1.00 73.50 110 GLU A CA 1
ATOM 886 C C . GLU A 1 110 ? -5.928 -12.892 -0.769 1.00 73.50 110 GLU A C 1
ATOM 888 O O . GLU A 1 110 ? -6.398 -12.703 -1.889 1.00 73.50 110 GLU A O 1
ATOM 893 N N . ASP A 1 111 ? -4.997 -13.829 -0.542 1.00 74.06 111 ASP A N 1
ATOM 894 C CA . ASP A 1 111 ? -4.457 -14.770 -1.539 1.00 74.06 111 ASP A CA 1
ATOM 895 C C . ASP A 1 111 ? -3.729 -14.116 -2.735 1.00 74.06 111 ASP A C 1
ATOM 897 O O . ASP A 1 111 ? -3.510 -14.751 -3.770 1.00 74.06 111 ASP A O 1
ATOM 901 N N . TRP A 1 112 ? -3.266 -12.868 -2.597 1.00 75.94 112 TRP A N 1
ATOM 902 C CA . TRP A 1 112 ? -2.296 -12.277 -3.526 1.00 75.94 112 TRP A CA 1
ATOM 903 C C . TRP A 1 112 ? -0.875 -12.339 -2.967 1.00 75.94 112 TRP A C 1
ATOM 905 O O . TRP A 1 112 ? -0.647 -12.173 -1.764 1.00 75.94 112 TRP A O 1
ATOM 915 N N . SER A 1 113 ? 0.095 -12.561 -3.854 1.00 82.56 113 SER A N 1
ATOM 916 C CA . SER A 1 113 ? 1.516 -12.444 -3.542 1.00 82.56 113 SER A CA 1
ATOM 917 C C . SER A 1 113 ? 2.141 -11.268 -4.278 1.00 82.56 113 SER A C 1
ATOM 919 O O . SER A 1 113 ? 1.719 -10.874 -5.368 1.00 82.56 113 SER A O 1
ATOM 921 N N . PHE A 1 114 ? 3.151 -10.687 -3.649 1.00 84.06 114 PHE A N 1
ATOM 922 C CA . PHE A 1 114 ? 3.917 -9.579 -4.181 1.00 84.06 114 PHE A CA 1
ATOM 923 C C . PHE A 1 114 ? 5.397 -9.852 -3.948 1.00 84.06 114 PHE A C 1
ATOM 925 O O . PHE A 1 114 ? 5.813 -10.079 -2.815 1.00 84.06 114 PHE A O 1
ATOM 932 N N . GLU A 1 115 ? 6.184 -9.833 -5.015 1.00 90.88 115 GLU A N 1
ATOM 933 C CA . GLU A 1 115 ? 7.583 -10.245 -4.988 1.00 90.88 115 GLU A CA 1
ATOM 934 C C . GLU A 1 115 ? 8.437 -9.235 -5.734 1.00 90.88 115 GLU A C 1
ATOM 936 O O . GLU A 1 115 ? 8.190 -8.953 -6.906 1.00 90.88 115 GLU A O 1
ATOM 941 N N . GLU A 1 116 ? 9.454 -8.693 -5.072 1.00 91.81 116 GLU A N 1
ATOM 942 C CA . GLU A 1 116 ? 10.336 -7.704 -5.681 1.00 91.81 116 GLU A CA 1
ATOM 943 C C . GLU A 1 116 ? 11.774 -7.863 -5.201 1.00 91.81 116 GLU A C 1
ATOM 945 O O . GLU A 1 116 ? 12.062 -8.171 -4.042 1.00 91.81 116 GLU A O 1
ATOM 950 N N . LYS A 1 117 ? 12.704 -7.588 -6.113 1.00 92.06 117 LYS A N 1
ATOM 951 C CA . LYS A 1 117 ? 14.131 -7.498 -5.814 1.00 92.06 117 LYS A CA 1
ATOM 952 C C . LYS A 1 117 ? 14.507 -6.037 -5.611 1.00 92.06 117 LYS A C 1
ATOM 954 O O . LYS A 1 117 ? 14.125 -5.181 -6.407 1.00 92.06 117 LYS A O 1
ATOM 959 N N . PHE A 1 118 ? 15.280 -5.741 -4.575 1.00 91.69 118 PHE A N 1
ATOM 960 C CA . PHE A 1 118 ? 15.791 -4.393 -4.364 1.00 91.69 118 PHE A CA 1
ATOM 961 C C . PHE A 1 118 ? 17.018 -4.117 -5.237 1.00 91.69 118 PHE A C 1
ATOM 963 O O . PHE A 1 118 ? 17.847 -5.004 -5.456 1.00 91.69 118 PHE A O 1
ATOM 970 N N . GLY A 1 119 ? 17.144 -2.880 -5.719 1.00 87.69 119 GLY A N 1
ATOM 971 C CA . GLY A 1 119 ? 18.260 -2.470 -6.572 1.00 87.69 119 GLY A CA 1
ATOM 972 C C . GLY A 1 119 ? 18.246 -0.996 -6.954 1.00 87.69 119 GLY A C 1
ATOM 973 O O . GLY A 1 119 ? 17.373 -0.227 -6.548 1.00 87.69 119 GLY A O 1
ATOM 974 N N . LYS A 1 120 ? 19.283 -0.594 -7.691 1.00 78.31 120 LYS A N 1
ATOM 975 C CA . LYS A 1 120 ? 19.454 0.757 -8.260 1.00 78.31 120 LYS A CA 1
ATOM 976 C C . LYS A 1 120 ? 19.421 0.743 -9.782 1.00 78.31 120 LYS A C 1
ATOM 978 O O . LYS A 1 120 ? 18.967 1.710 -10.381 1.00 78.31 120 LYS A O 1
ATOM 983 N N . ASP A 1 121 ? 19.868 -0.362 -10.368 1.00 65.31 121 ASP A N 1
ATOM 984 C CA . ASP A 1 121 ? 19.944 -0.572 -11.806 1.00 65.31 121 ASP A CA 1
ATOM 985 C C . ASP A 1 121 ? 18.614 -1.153 -12.278 1.00 65.31 121 ASP A C 1
ATOM 987 O O . ASP A 1 121 ? 18.474 -2.339 -12.589 1.00 65.31 121 ASP A O 1
ATOM 991 N N . TYR A 1 122 ? 17.592 -0.302 -12.231 1.00 67.19 122 TYR A N 1
ATOM 992 C CA . TYR A 1 122 ? 16.292 -0.649 -12.759 1.00 67.19 122 TYR A CA 1
ATOM 993 C C . TYR A 1 122 ? 16.424 -0.862 -14.272 1.00 67.19 122 TYR A C 1
ATOM 995 O O . TYR A 1 122 ? 16.955 -0.012 -14.983 1.00 67.19 122 TYR A O 1
ATOM 1003 N N . GLY A 1 123 ? 15.947 -1.998 -14.774 1.00 52.75 123 GLY A N 1
ATOM 1004 C CA . GLY A 1 123 ? 15.902 -2.226 -16.209 1.00 52.75 123 GLY A CA 1
ATOM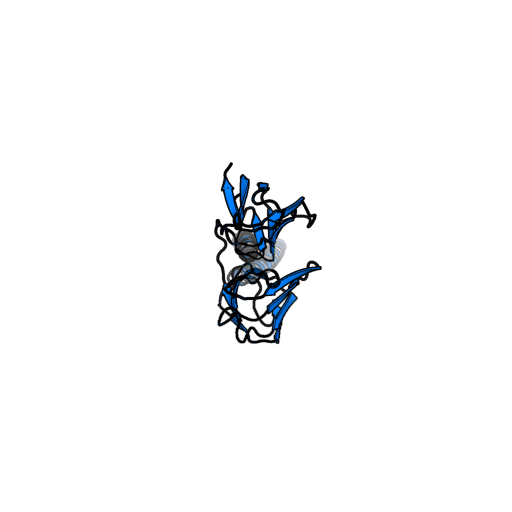 1005 C C . GLY A 1 123 ? 17.107 -2.925 -16.841 1.00 52.75 123 GLY A C 1
ATOM 1006 O O . GLY A 1 123 ? 17.523 -2.566 -17.937 1.00 52.75 123 GLY A O 1
ATOM 1007 N N . THR A 1 124 ? 17.638 -3.981 -16.222 1.00 54.16 124 THR A N 1
ATOM 1008 C CA . THR A 1 124 ? 18.519 -4.927 -16.939 1.00 54.16 124 THR A CA 1
ATOM 1009 C C . THR A 1 124 ? 17.730 -6.150 -17.410 1.00 54.16 124 THR A C 1
ATOM 1011 O O . THR A 1 124 ? 16.807 -6.577 -16.715 1.00 54.16 124 THR A O 1
ATOM 1014 N N . LEU A 1 125 ? 18.078 -6.697 -18.588 1.00 54.38 125 LEU A N 1
ATOM 1015 C CA . LEU A 1 125 ? 17.303 -7.710 -19.335 1.00 54.38 125 LEU A CA 1
ATOM 1016 C C . LEU A 1 125 ? 16.763 -8.870 -18.471 1.00 54.38 125 LEU A C 1
ATOM 1018 O O . LEU A 1 125 ? 15.659 -9.346 -18.735 1.00 54.38 125 LEU A O 1
ATOM 1022 N N . ASP A 1 126 ? 17.505 -9.242 -17.422 1.00 58.12 126 ASP A N 1
ATOM 1023 C CA . ASP A 1 126 ? 17.271 -10.441 -16.613 1.00 58.12 126 ASP A CA 1
ATOM 1024 C C . ASP A 1 126 ? 16.938 -10.162 -15.131 1.00 58.12 126 ASP A C 1
ATOM 1026 O O . ASP A 1 126 ? 16.666 -11.098 -14.381 1.00 58.12 126 ASP A O 1
ATOM 1030 N N . ASN A 1 127 ? 16.987 -8.907 -14.659 1.00 66.38 127 ASN A N 1
ATOM 1031 C CA . ASN A 1 127 ? 16.803 -8.577 -13.237 1.00 66.38 127 ASN A CA 1
ATOM 1032 C C . ASN A 1 127 ? 16.146 -7.201 -13.043 1.00 66.38 127 ASN A C 1
ATOM 1034 O O . ASN A 1 127 ? 16.828 -6.213 -12.770 1.00 66.38 127 ASN A O 1
ATOM 1038 N N . ALA A 1 128 ? 14.816 -7.127 -13.130 1.00 72.88 128 ALA A N 1
ATOM 1039 C CA . ALA A 1 128 ? 14.097 -5.935 -12.685 1.00 72.88 128 ALA A CA 1
ATOM 1040 C C . ALA A 1 128 ? 14.280 -5.757 -11.166 1.00 72.88 128 ALA A C 1
ATOM 1042 O O . ALA A 1 128 ? 14.091 -6.701 -10.397 1.00 72.88 128 ALA A O 1
ATOM 1043 N N . THR A 1 129 ? 14.675 -4.558 -10.732 1.00 86.00 129 THR A N 1
ATOM 1044 C CA . THR A 1 129 ? 14.902 -4.262 -9.312 1.00 86.00 129 THR A CA 1
ATOM 1045 C C . THR A 1 129 ? 14.375 -2.893 -8.935 1.00 86.00 129 THR A C 1
ATOM 1047 O O . THR A 1 129 ? 14.706 -1.939 -9.623 1.00 86.00 129 THR A O 1
ATOM 1050 N N . THR A 1 130 ? 13.670 -2.748 -7.818 1.00 88.06 130 THR A N 1
ATOM 1051 C CA . THR A 1 130 ? 13.133 -1.460 -7.347 1.00 88.06 130 THR A CA 1
ATOM 1052 C C . THR A 1 130 ? 13.932 -0.899 -6.162 1.00 88.06 130 THR A C 1
ATOM 1054 O O . THR A 1 130 ? 14.365 -1.665 -5.301 1.00 88.06 130 THR A O 1
ATOM 1057 N N . PRO A 1 131 ? 14.132 0.425 -6.031 1.00 89.06 131 PRO A N 1
ATOM 1058 C CA . PRO A 1 131 ? 14.760 0.977 -4.829 1.00 89.06 131 PRO A CA 1
ATOM 1059 C C . PRO A 1 131 ? 13.822 0.967 -3.618 1.00 89.06 131 PRO A C 1
ATOM 1061 O O . PRO A 1 131 ? 14.284 0.903 -2.480 1.00 89.06 131 PRO A O 1
ATOM 1064 N N . THR A 1 132 ? 12.509 1.063 -3.848 1.00 92.56 132 THR A N 1
ATOM 1065 C CA . THR A 1 132 ? 11.505 1.157 -2.785 1.00 92.56 132 THR A CA 1
ATOM 1066 C C . THR A 1 132 ? 10.186 0.536 -3.209 1.00 92.56 132 THR A C 1
ATOM 1068 O O . THR A 1 132 ? 9.784 0.644 -4.366 1.00 92.56 132 THR A O 1
ATOM 1071 N N . ILE A 1 133 ? 9.456 -0.010 -2.247 1.00 94.06 133 ILE A N 1
ATOM 1072 C CA . ILE A 1 133 ? 8.101 -0.527 -2.441 1.00 94.06 133 ILE A CA 1
ATOM 1073 C C . ILE A 1 133 ? 7.164 0.296 -1.570 1.00 94.06 133 ILE A C 1
ATOM 1075 O O . ILE A 1 133 ? 7.441 0.508 -0.394 1.00 94.06 133 ILE A O 1
ATOM 1079 N N . THR A 1 134 ? 6.060 0.780 -2.126 1.00 94.75 134 THR A N 1
ATOM 1080 C CA . THR A 1 134 ? 4.978 1.374 -1.334 1.00 94.75 134 THR A CA 1
ATOM 1081 C C . THR A 1 134 ? 3.830 0.382 -1.275 1.00 94.75 134 THR A C 1
ATOM 1083 O O . THR A 1 134 ? 3.273 0.064 -2.315 1.00 94.75 134 THR A O 1
ATOM 1086 N N . THR A 1 135 ? 3.439 -0.094 -0.098 1.00 93.75 135 THR A N 1
ATOM 1087 C CA . THR A 1 135 ? 2.310 -1.029 -0.007 1.00 93.75 135 THR A CA 1
ATOM 1088 C C . THR A 1 135 ? 1.561 -0.930 1.313 1.00 93.75 135 THR A C 1
ATOM 1090 O O . THR A 1 135 ? 2.056 -0.372 2.297 1.00 93.75 135 THR A O 1
ATOM 1093 N N . TYR A 1 136 ? 0.358 -1.488 1.310 1.00 91.69 136 TYR A N 1
ATOM 1094 C CA . TYR A 1 136 ? -0.462 -1.730 2.485 1.00 91.69 136 TYR A CA 1
ATOM 1095 C C . TYR A 1 136 ? -0.179 -3.136 3.015 1.00 91.69 136 TYR A C 1
ATOM 1097 O O . TYR A 1 136 ? -0.084 -4.080 2.237 1.00 91.69 136 TYR A O 1
ATOM 1105 N N . LEU A 1 137 ? -0.039 -3.252 4.332 1.00 92.19 137 LEU A N 1
ATOM 1106 C CA . LEU A 1 137 ? 0.193 -4.496 5.055 1.00 92.19 137 LEU A CA 1
ATOM 1107 C C . LEU A 1 137 ? -0.950 -4.706 6.046 1.00 92.19 137 LEU A C 1
ATOM 1109 O O . LEU A 1 137 ? -1.153 -3.883 6.944 1.00 92.19 137 LEU A O 1
ATOM 1113 N N . MET A 1 138 ? -1.710 -5.779 5.867 1.00 90.19 138 MET A N 1
ATOM 1114 C CA . MET A 1 138 ? -2.837 -6.176 6.710 1.00 90.19 138 MET A CA 1
ATOM 1115 C C . MET A 1 138 ? -2.402 -7.154 7.793 1.00 90.19 138 MET A C 1
ATOM 1117 O O . MET A 1 138 ? -1.435 -7.889 7.637 1.00 90.19 138 MET A O 1
ATOM 1121 N N . GLU A 1 139 ? -3.136 -7.172 8.905 1.00 90.38 139 GLU A N 1
ATOM 1122 C CA . GLU A 1 139 ? -2.927 -8.166 9.958 1.00 90.38 139 GLU A CA 1
ATOM 1123 C C . GLU A 1 139 ? -3.023 -9.589 9.385 1.00 90.38 139 GLU A C 1
ATOM 1125 O O . GLU A 1 139 ? -3.987 -9.918 8.695 1.00 90.38 139 GLU A O 1
ATOM 1130 N N . GLY A 1 140 ? -2.017 -10.417 9.673 1.00 92.25 140 GLY A N 1
ATOM 1131 C CA . GLY A 1 140 ? -1.887 -11.780 9.159 1.00 92.25 140 GLY A CA 1
ATOM 1132 C C . GLY A 1 140 ? -1.097 -11.918 7.854 1.00 92.25 140 GLY A C 1
ATOM 1133 O O . GLY A 1 140 ? -0.756 -13.047 7.493 1.00 92.25 140 GLY A O 1
ATOM 1134 N N . ASP A 1 141 ? -0.760 -10.819 7.164 1.00 94.50 141 ASP A N 1
ATOM 1135 C CA . ASP A 1 141 ? 0.132 -10.876 6.001 1.00 94.50 141 ASP A CA 1
ATOM 1136 C C . ASP A 1 141 ? 1.502 -11.433 6.416 1.00 94.50 141 ASP A C 1
ATOM 1138 O O . ASP A 1 141 ? 2.024 -11.138 7.496 1.00 94.50 141 ASP A O 1
ATOM 1142 N N . LYS A 1 142 ? 2.102 -12.243 5.543 1.00 96.88 142 LYS A N 1
ATOM 1143 C CA . LYS A 1 142 ? 3.410 -12.867 5.763 1.00 96.88 142 LYS A CA 1
ATOM 1144 C C . LYS A 1 142 ? 4.459 -12.202 4.896 1.00 96.88 142 LYS A C 1
ATOM 1146 O O . LYS A 1 142 ? 4.255 -12.036 3.697 1.00 96.88 142 LYS A O 1
ATOM 1151 N N . ILE A 1 143 ? 5.596 -11.873 5.493 1.00 97.25 143 ILE A N 1
ATOM 1152 C CA . ILE A 1 143 ? 6.702 -11.187 4.828 1.00 97.25 143 ILE A CA 1
ATOM 1153 C C . ILE A 1 143 ? 7.945 -12.062 4.929 1.00 97.25 143 ILE A C 1
ATOM 1155 O O . ILE A 1 143 ? 8.349 -12.432 6.027 1.00 97.25 143 ILE A O 1
ATOM 1159 N N . ASN A 1 144 ? 8.573 -12.352 3.796 1.00 97.88 144 ASN A N 1
ATOM 1160 C CA . ASN A 1 144 ? 9.871 -13.010 3.730 1.00 97.88 144 ASN A CA 1
ATOM 1161 C C . ASN A 1 144 ? 10.904 -12.032 3.170 1.00 97.88 144 ASN A C 1
ATOM 1163 O O . ASN A 1 144 ? 10.696 -11.438 2.113 1.00 97.88 144 ASN A O 1
ATOM 1167 N N . LEU A 1 145 ? 12.016 -11.878 3.884 1.00 97.69 145 LEU A N 1
ATOM 1168 C CA . LEU A 1 145 ? 13.152 -11.041 3.512 1.00 97.69 145 LEU A CA 1
ATOM 1169 C C . LEU A 1 145 ? 14.379 -11.930 3.307 1.00 97.69 145 LEU A C 1
ATOM 1171 O O . LEU A 1 145 ? 14.769 -12.654 4.225 1.00 97.69 145 LEU A O 1
ATOM 1175 N N . ASP A 1 146 ? 14.994 -11.858 2.127 1.00 96.94 146 ASP A N 1
ATOM 1176 C CA . ASP A 1 146 ? 16.213 -12.609 1.798 1.00 96.94 146 ASP A CA 1
ATOM 1177 C C . ASP A 1 146 ? 17.298 -11.685 1.238 1.00 96.94 146 ASP A C 1
ATOM 1179 O O . ASP A 1 146 ? 17.045 -10.868 0.350 1.00 96.94 146 ASP A O 1
ATOM 1183 N N . LYS A 1 147 ? 18.533 -11.834 1.733 1.00 95.12 147 LYS A N 1
ATOM 1184 C CA . LYS A 1 147 ? 19.732 -11.082 1.307 1.00 95.12 147 LYS A CA 1
ATOM 1185 C C . LYS A 1 147 ? 19.571 -9.556 1.333 1.00 95.12 147 LYS A C 1
ATOM 1187 O O . LYS A 1 147 ? 20.323 -8.850 0.652 1.00 95.12 147 LYS A O 1
ATOM 1192 N N . ALA A 1 148 ? 18.604 -9.038 2.082 1.00 92.25 148 ALA A N 1
ATOM 1193 C CA . ALA A 1 148 ? 18.348 -7.613 2.231 1.00 92.25 148 ALA A CA 1
ATOM 1194 C C . ALA A 1 148 ? 19.224 -6.994 3.328 1.00 92.25 148 ALA A C 1
ATOM 1196 O O . ALA A 1 148 ? 19.422 -5.779 3.333 1.00 92.25 148 ALA A O 1
ATOM 1197 N N . GLU A 1 149 ? 19.786 -7.826 4.216 1.00 91.12 149 GLU A N 1
ATOM 1198 C CA . GLU A 1 149 ? 20.544 -7.495 5.433 1.00 91.12 149 GLU A CA 1
ATOM 1199 C C . GLU A 1 149 ? 19.728 -6.744 6.485 1.00 91.12 149 GLU A C 1
ATOM 1201 O O . GLU A 1 149 ? 19.698 -7.133 7.654 1.00 91.12 149 GLU A O 1
ATOM 1206 N N . LEU A 1 150 ? 19.115 -5.635 6.081 1.00 94.75 150 LEU A N 1
ATOM 1207 C CA . LEU A 1 150 ? 18.264 -4.785 6.891 1.00 94.75 150 LEU A CA 1
ATOM 1208 C C . LEU A 1 150 ? 17.241 -4.106 5.978 1.00 94.75 150 LEU A C 1
ATOM 1210 O O . LEU A 1 150 ? 17.613 -3.394 5.047 1.00 94.75 150 LEU A O 1
ATOM 1214 N N . THR A 1 151 ? 15.964 -4.296 6.269 1.00 97.62 151 THR A N 1
ATOM 1215 C CA . THR A 1 151 ? 14.840 -3.697 5.553 1.00 97.62 151 THR A CA 1
ATOM 1216 C C . THR A 1 151 ? 14.108 -2.741 6.476 1.00 97.62 151 THR A C 1
ATOM 1218 O O . THR A 1 151 ? 13.679 -3.116 7.566 1.00 97.62 151 THR A O 1
ATOM 1221 N N . THR A 1 152 ? 13.959 -1.499 6.034 1.00 97.88 152 THR A N 1
ATOM 1222 C CA . THR A 1 152 ? 13.266 -0.440 6.762 1.00 97.88 152 THR A CA 1
ATOM 1223 C C . THR A 1 152 ? 11.832 -0.331 6.256 1.00 97.88 152 THR A C 1
ATOM 1225 O O . THR A 1 152 ? 11.600 -0.045 5.083 1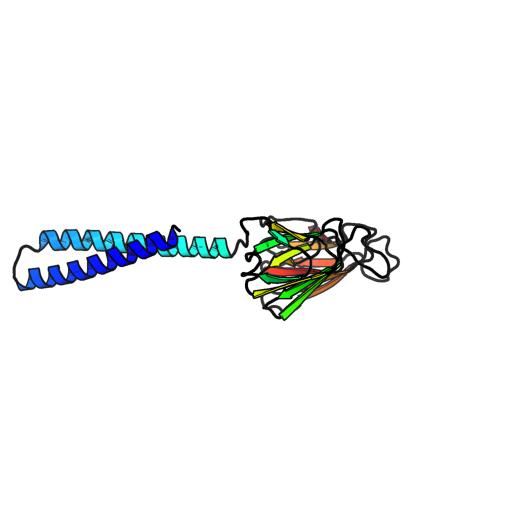.00 97.88 152 THR A O 1
ATOM 1228 N N . PHE A 1 153 ? 10.876 -0.498 7.164 1.00 97.12 153 PHE A N 1
ATOM 1229 C CA . PHE A 1 153 ? 9.447 -0.283 6.973 1.00 97.12 153 PHE A CA 1
ATOM 1230 C C . PHE A 1 153 ? 9.097 1.074 7.569 1.00 97.12 153 PHE A C 1
ATOM 1232 O O . PHE A 1 153 ? 8.891 1.214 8.777 1.00 97.12 153 PHE A O 1
ATOM 1239 N N . LYS A 1 154 ? 9.063 2.106 6.726 1.00 95.94 154 LYS A N 1
ATOM 1240 C CA . LYS A 1 154 ? 8.756 3.473 7.148 1.00 95.94 154 LYS A CA 1
ATOM 1241 C C . LYS A 1 154 ? 7.269 3.770 6.930 1.00 95.94 154 LYS A C 1
ATOM 1243 O O . LYS A 1 154 ? 6.825 3.689 5.785 1.00 95.94 154 LYS A O 1
ATOM 1248 N N . PRO A 1 155 ? 6.506 4.147 7.972 1.00 93.06 155 PRO A N 1
ATOM 1249 C CA . PRO A 1 155 ? 5.124 4.573 7.816 1.00 93.06 155 PRO A CA 1
ATOM 1250 C C . PRO A 1 155 ? 4.961 5.645 6.745 1.00 93.06 155 PRO A C 1
ATOM 1252 O O . PRO A 1 155 ? 5.745 6.599 6.675 1.00 93.06 155 PRO A O 1
ATOM 1255 N N . LYS A 1 156 ? 3.917 5.507 5.931 1.00 89.62 156 LYS A N 1
ATOM 1256 C CA . LYS A 1 156 ? 3.588 6.446 4.864 1.00 89.62 156 LYS A CA 1
ATOM 1257 C C . LYS A 1 156 ? 2.184 7.000 5.055 1.00 89.62 156 LYS A C 1
ATOM 1259 O O . LYS A 1 156 ? 1.192 6.277 5.010 1.00 89.62 156 LYS A O 1
ATOM 1264 N N . HIS A 1 157 ? 2.093 8.317 5.214 1.00 85.00 157 HIS A N 1
ATOM 1265 C CA . HIS A 1 157 ? 0.805 9.000 5.211 1.00 85.00 157 HIS A CA 1
ATOM 1266 C C . HIS A 1 157 ? 0.136 8.888 3.838 1.00 85.00 157 HIS A C 1
ATOM 1268 O O . HIS A 1 157 ? 0.773 9.102 2.802 1.00 85.00 157 HIS A O 1
ATOM 1274 N N . GLN A 1 158 ? -1.163 8.593 3.843 1.00 84.94 158 GLN A N 1
ATOM 1275 C CA . GLN A 1 158 ? -1.980 8.602 2.635 1.00 84.94 158 GLN A CA 1
ATOM 1276 C C . GLN A 1 158 ? -2.092 10.037 2.129 1.00 84.94 158 GLN A C 1
ATOM 1278 O O . GLN A 1 158 ? -2.635 10.919 2.791 1.00 84.94 158 GLN A O 1
ATOM 1283 N N . THR A 1 159 ? -1.530 10.276 0.954 1.00 86.94 159 THR A N 1
ATOM 1284 C CA . THR A 1 159 ? -1.599 11.557 0.259 1.00 86.94 159 THR A CA 1
ATOM 1285 C C . THR A 1 159 ? -1.715 11.271 -1.224 1.00 86.94 159 THR A C 1
ATOM 1287 O O . THR A 1 159 ? -1.155 10.291 -1.717 1.00 86.94 159 THR A O 1
ATOM 1290 N N . PHE A 1 160 ? -2.433 12.132 -1.945 1.00 92.19 160 PHE A N 1
ATOM 1291 C CA . PHE A 1 160 ? -2.493 11.998 -3.391 1.00 92.19 160 PHE A CA 1
ATOM 1292 C C . PHE A 1 160 ? -1.103 12.199 -3.988 1.00 92.19 160 PHE A C 1
ATOM 1294 O O . PHE A 1 160 ? -0.516 13.270 -3.825 1.00 92.19 160 PHE A O 1
ATOM 1301 N N . THR A 1 161 ? -0.603 11.192 -4.696 1.00 92.81 161 THR A N 1
ATOM 1302 C CA . THR A 1 161 ? 0.732 11.209 -5.282 1.00 92.81 161 THR A CA 1
ATOM 1303 C C . THR A 1 161 ? 0.707 10.858 -6.764 1.00 92.81 161 THR A C 1
ATOM 1305 O O . THR A 1 161 ? -0.200 10.190 -7.264 1.00 92.81 161 THR A O 1
ATOM 1308 N N . ASN A 1 162 ? 1.692 11.393 -7.471 1.00 93.81 162 ASN A N 1
ATOM 1309 C CA . ASN A 1 162 ? 1.967 11.155 -8.877 1.00 93.81 162 ASN A CA 1
ATOM 1310 C C . ASN A 1 162 ? 3.405 11.640 -9.133 1.00 93.81 162 ASN A C 1
ATOM 1312 O O . ASN A 1 162 ? 3.669 12.818 -8.871 1.00 93.81 162 ASN A O 1
ATOM 1316 N N . PRO A 1 163 ? 4.331 10.797 -9.613 1.00 94.25 163 PRO A N 1
ATOM 1317 C CA . PRO A 1 163 ? 4.146 9.402 -10.024 1.00 94.25 163 PRO A CA 1
ATOM 1318 C C . PRO A 1 163 ? 3.904 8.442 -8.849 1.00 94.25 163 PRO A C 1
ATOM 1320 O O . PRO A 1 163 ? 4.184 8.769 -7.695 1.00 94.25 163 PRO A O 1
ATOM 1323 N N . ILE A 1 164 ? 3.384 7.252 -9.151 1.00 94.88 164 ILE A N 1
ATOM 1324 C CA . ILE A 1 164 ? 3.249 6.145 -8.192 1.00 94.88 164 ILE A CA 1
ATOM 1325 C C . ILE A 1 164 ? 4.364 5.122 -8.424 1.00 94.88 164 ILE A C 1
ATOM 1327 O O . ILE A 1 164 ? 4.601 4.716 -9.555 1.00 94.88 164 ILE A O 1
ATOM 1331 N N . SER A 1 165 ? 5.074 4.732 -7.365 1.00 92.75 165 SER A N 1
ATOM 1332 C CA . SER A 1 165 ? 6.156 3.735 -7.410 1.00 92.75 165 SER A CA 1
ATOM 1333 C C . SER A 1 165 ? 5.642 2.294 -7.392 1.00 92.75 165 SER A C 1
ATOM 1335 O O . SER A 1 165 ? 4.464 2.055 -7.154 1.00 92.75 165 SER A O 1
ATOM 1337 N N . THR A 1 166 ? 6.533 1.320 -7.543 1.00 92.69 166 THR A N 1
ATOM 1338 C CA . THR A 1 166 ? 6.227 -0.101 -7.300 1.00 92.69 166 THR A CA 1
ATOM 1339 C C . THR A 1 166 ? 5.530 -0.363 -5.968 1.00 92.69 166 THR A C 1
ATOM 1341 O O . THR A 1 166 ? 5.831 0.285 -4.956 1.00 92.69 166 THR A O 1
ATOM 1344 N N . GLY A 1 167 ? 4.596 -1.316 -5.998 1.00 93.94 167 GLY A N 1
ATOM 1345 C CA . GLY A 1 167 ? 3.738 -1.709 -4.888 1.00 93.94 167 GLY A CA 1
ATOM 1346 C C . GLY A 1 167 ? 2.248 -1.458 -5.144 1.00 93.94 167 GLY A C 1
ATOM 1347 O O . GLY A 1 167 ? 1.794 -1.488 -6.289 1.00 93.94 167 GLY A O 1
ATOM 1348 N N . VAL A 1 168 ? 1.479 -1.254 -4.074 1.00 93.19 168 VAL A N 1
ATOM 1349 C CA . VAL A 1 168 ? 0.008 -1.229 -4.086 1.00 93.19 168 VAL A CA 1
ATOM 1350 C C . VAL A 1 168 ? -0.525 0.154 -3.727 1.00 93.19 168 VAL A C 1
ATOM 1352 O O . VAL A 1 168 ? -0.110 0.760 -2.740 1.00 93.19 168 VAL A O 1
ATOM 1355 N N . TRP A 1 169 ? -1.498 0.628 -4.504 1.00 94.69 169 TRP A N 1
ATOM 1356 C CA . TRP A 1 169 ? -2.095 1.957 -4.375 1.00 94.69 169 TRP A CA 1
ATOM 1357 C C . TRP A 1 169 ? -3.611 1.900 -4.494 1.00 94.69 169 TRP A C 1
ATOM 1359 O O . TRP A 1 169 ? -4.152 1.088 -5.240 1.00 94.69 169 TRP A O 1
ATOM 1369 N N . ILE A 1 170 ? -4.313 2.804 -3.813 1.00 93.56 170 ILE A N 1
ATOM 1370 C CA . ILE A 1 170 ? -5.778 2.830 -3.798 1.00 93.56 170 ILE A CA 1
ATOM 1371 C C . ILE A 1 170 ? -6.290 4.126 -4.431 1.00 93.56 170 ILE A C 1
ATOM 1373 O O . ILE A 1 170 ? -6.018 5.239 -3.966 1.00 93.56 170 ILE A O 1
ATOM 1377 N N . VAL A 1 171 ? -7.109 4.003 -5.475 1.00 95.75 171 VAL A N 1
ATOM 1378 C CA . VAL A 1 171 ? -7.774 5.151 -6.103 1.00 95.75 171 VAL A CA 1
ATOM 1379 C C . VAL A 1 171 ? -8.803 5.740 -5.135 1.00 95.75 171 VAL A C 1
ATOM 1381 O O . VAL A 1 171 ? -9.614 5.033 -4.545 1.00 95.75 171 VAL A O 1
ATOM 1384 N N . GLY A 1 172 ? -8.793 7.058 -4.974 1.00 92.81 172 GLY A N 1
ATOM 1385 C CA . GLY A 1 172 ? -9.572 7.785 -3.972 1.00 92.81 172 GLY A CA 1
ATOM 1386 C C . GLY A 1 172 ? -8.836 8.005 -2.647 1.00 92.81 172 GLY A C 1
ATOM 1387 O O . GLY A 1 172 ? -9.285 8.849 -1.875 1.00 92.81 172 GLY A O 1
ATOM 1388 N N . LYS A 1 173 ? -7.701 7.328 -2.409 1.00 90.44 173 LYS A N 1
ATOM 1389 C CA . LYS A 1 173 ? -6.816 7.563 -1.252 1.00 90.44 173 LYS A CA 1
ATOM 1390 C C . LYS A 1 173 ? -5.443 8.083 -1.674 1.00 90.44 173 LYS A C 1
ATOM 1392 O O . LYS A 1 173 ? -5.047 9.169 -1.267 1.00 90.44 173 LYS A O 1
ATOM 1397 N N . ASP A 1 174 ? -4.767 7.342 -2.548 1.00 94.19 174 ASP A N 1
ATOM 1398 C CA . ASP A 1 174 ? -3.403 7.648 -2.991 1.00 94.19 174 ASP A CA 1
ATOM 1399 C C . ASP A 1 174 ? -3.357 8.279 -4.382 1.00 94.19 174 ASP A C 1
ATOM 1401 O O . ASP A 1 174 ? -2.444 9.026 -4.715 1.00 94.19 174 ASP A O 1
ATOM 1405 N N . VAL A 1 175 ? -4.371 8.015 -5.203 1.00 96.19 175 VAL A N 1
ATOM 1406 C CA . VAL A 1 175 ? -4.502 8.558 -6.559 1.00 96.19 175 VAL A CA 1
ATOM 1407 C C . VAL A 1 175 ? -5.904 9.122 -6.722 1.00 96.19 175 VAL A C 1
ATOM 1409 O O . VAL A 1 175 ? -6.882 8.496 -6.320 1.00 96.19 175 VAL A O 1
ATOM 1412 N N . LYS A 1 176 ? -6.046 10.313 -7.308 1.00 96.06 176 LYS A N 1
ATOM 1413 C CA . LYS A 1 176 ? -7.380 10.879 -7.563 1.00 96.06 176 LYS A CA 1
ATOM 1414 C C . LYS A 1 176 ? -8.110 10.060 -8.647 1.00 96.06 176 LYS A C 1
ATOM 1416 O O . LYS A 1 176 ? -7.473 9.648 -9.609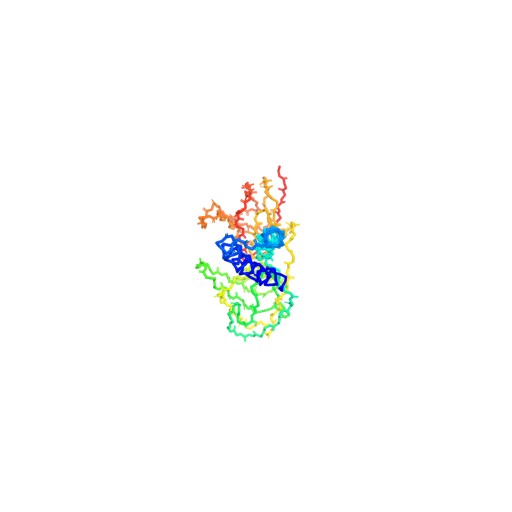 1.00 96.06 176 LYS A O 1
ATOM 1421 N N . PRO A 1 177 ? -9.435 9.847 -8.548 1.00 97.38 177 PRO A N 1
ATOM 1422 C CA . PRO A 1 177 ? -10.210 9.305 -9.662 1.00 97.38 177 PRO A CA 1
ATOM 1423 C C . PRO A 1 177 ? -10.132 10.225 -10.888 1.00 97.38 177 PRO A C 1
ATOM 1425 O O . PRO A 1 177 ? -10.069 11.451 -10.745 1.00 97.38 177 PRO A O 1
ATOM 1428 N N . GLY A 1 178 ? -10.174 9.656 -12.092 1.00 97.88 178 GLY A N 1
ATOM 1429 C CA . GLY A 1 178 ? -10.094 10.440 -13.324 1.00 97.88 178 GLY A CA 1
ATOM 1430 C C . GLY A 1 178 ? -9.667 9.645 -14.550 1.00 97.88 178 GLY A C 1
ATOM 1431 O O . GLY A 1 178 ? -9.420 8.443 -14.485 1.00 97.88 178 GLY A O 1
ATOM 1432 N N . LYS A 1 179 ? -9.590 10.339 -15.687 1.00 98.38 179 LYS A N 1
ATOM 1433 C CA . LYS A 1 179 ? -9.041 9.801 -16.933 1.00 98.38 179 LYS A CA 1
ATOM 1434 C C . LYS A 1 179 ? -7.567 10.162 -17.026 1.00 98.38 179 LYS A C 1
ATOM 1436 O O . LYS A 1 179 ? -7.199 11.314 -16.802 1.00 98.38 179 LYS A O 1
ATOM 1441 N N . TYR A 1 180 ? -6.748 9.179 -17.363 1.00 98.06 180 TYR A N 1
ATOM 1442 C CA . TYR A 1 180 ? -5.303 9.318 -17.380 1.00 98.06 180 TYR A CA 1
ATOM 1443 C C . TYR A 1 180 ? -4.702 8.731 -18.648 1.00 98.06 180 TYR A C 1
ATOM 1445 O O . TYR A 1 180 ? -5.147 7.701 -19.165 1.00 98.06 180 TYR A O 1
ATOM 1453 N N . LYS A 1 181 ? -3.660 9.398 -19.128 1.00 97.50 181 LYS A N 1
ATOM 1454 C CA . LYS A 1 181 ? -2.579 8.780 -19.874 1.00 97.50 181 LYS A CA 1
ATOM 1455 C C . LYS A 1 181 ? -1.587 8.214 -18.856 1.00 97.50 181 LYS A C 1
ATOM 1457 O O . LYS A 1 181 ? -1.229 8.908 -17.907 1.00 97.50 181 LYS A O 1
ATOM 1462 N N . ILE A 1 182 ? -1.181 6.965 -19.036 1.00 96.06 182 ILE A N 1
ATOM 1463 C CA . ILE A 1 182 ? -0.205 6.292 -18.172 1.00 96.06 182 ILE A CA 1
ATOM 1464 C C . ILE A 1 182 ? 1.042 5.961 -18.976 1.00 96.06 182 ILE A C 1
ATOM 1466 O O . ILE A 1 182 ? 0.926 5.618 -20.147 1.00 96.06 182 ILE A O 1
ATOM 1470 N N . TYR A 1 183 ? 2.212 6.090 -18.369 1.00 94.12 183 TYR A N 1
ATOM 1471 C CA . TYR A 1 183 ? 3.503 5.750 -18.970 1.00 94.12 183 TYR A CA 1
ATOM 1472 C C . TYR A 1 183 ? 4.532 5.552 -17.855 1.00 94.12 183 TYR A C 1
ATOM 1474 O O . TYR A 1 183 ? 4.345 6.061 -16.743 1.00 94.12 183 TYR A O 1
ATOM 1482 N N . THR A 1 184 ? 5.608 4.813 -18.124 1.00 91.38 184 THR A N 1
ATOM 1483 C CA . THR A 1 184 ? 6.713 4.694 -17.163 1.00 91.38 184 THR A CA 1
ATOM 1484 C C . THR A 1 184 ? 7.311 6.074 -16.897 1.00 91.38 184 THR A C 1
ATOM 1486 O O . THR A 1 184 ? 7.435 6.904 -17.797 1.00 91.38 184 THR A O 1
ATOM 1489 N N . THR A 1 185 ? 7.664 6.374 -15.651 1.00 88.81 185 THR A N 1
ATOM 1490 C CA . THR A 1 185 ? 8.216 7.699 -15.326 1.00 88.81 185 THR A CA 1
ATOM 1491 C C . THR A 1 185 ? 9.590 7.912 -15.953 1.00 88.81 185 THR A C 1
ATOM 1493 O O . THR A 1 185 ? 9.904 9.035 -16.353 1.00 88.81 185 THR A O 1
ATOM 1496 N N . PHE A 1 186 ? 10.392 6.852 -16.060 1.00 83.31 186 PHE A N 1
ATOM 1497 C CA . PHE A 1 186 ? 11.733 6.905 -16.624 1.00 83.31 186 PHE A CA 1
ATOM 1498 C C . PHE A 1 186 ? 11.761 6.248 -18.005 1.00 83.31 186 PHE A C 1
ATOM 1500 O O . PHE A 1 186 ? 11.191 5.178 -18.226 1.00 83.31 186 PHE A O 1
ATOM 1507 N N . SER A 1 187 ? 12.423 6.910 -18.958 1.00 79.12 187 SER A N 1
ATOM 1508 C CA . SER A 1 187 ? 12.520 6.433 -20.343 1.00 79.12 187 SER A CA 1
ATOM 1509 C C . SER A 1 187 ? 13.348 5.155 -20.472 1.00 79.12 187 SER A C 1
ATOM 1511 O O . SER A 1 187 ? 13.075 4.363 -21.363 1.00 79.12 187 SER A O 1
ATOM 1513 N N . HIS A 1 188 ? 14.292 4.929 -19.558 1.00 74.69 188 HIS A N 1
ATOM 1514 C CA . HIS A 1 188 ? 15.165 3.757 -19.531 1.00 74.69 188 HIS A CA 1
ATOM 1515 C C . HIS A 1 188 ? 14.557 2.539 -18.816 1.00 74.69 188 HIS A C 1
ATOM 1517 O O . HIS A 1 188 ? 15.221 1.512 -18.693 1.00 74.69 188 HIS A O 1
ATOM 1523 N N . ASP A 1 189 ? 13.312 2.621 -18.338 1.00 77.44 189 ASP A N 1
ATOM 1524 C CA . ASP A 1 189 ? 12.639 1.470 -17.738 1.00 77.44 189 ASP A CA 1
ATOM 1525 C C . ASP A 1 189 ? 12.472 0.357 -18.792 1.00 77.44 189 ASP A C 1
ATOM 1527 O O . ASP A 1 189 ? 11.851 0.568 -19.822 1.00 77.44 189 ASP A O 1
ATOM 1531 N N . ILE A 1 190 ? 12.932 -0.874 -18.552 1.00 75.44 190 ILE A N 1
ATOM 1532 C CA . ILE A 1 190 ? 12.657 -2.006 -19.483 1.00 75.44 190 ILE A CA 1
ATOM 1533 C C . ILE A 1 190 ? 11.231 -2.555 -19.371 1.00 75.44 190 ILE A C 1
ATOM 1535 O O . ILE A 1 190 ? 10.878 -3.542 -20.022 1.00 75.44 190 ILE A O 1
ATOM 1539 N N . GLY A 1 191 ? 10.452 -1.958 -18.476 1.00 77.06 191 GLY A N 1
ATOM 1540 C CA . GLY A 1 191 ? 9.048 -2.227 -18.259 1.00 77.06 191 GLY A CA 1
ATOM 1541 C C . GLY A 1 191 ? 8.679 -3.251 -17.203 1.00 77.06 191 GLY A C 1
ATOM 1542 O O . GLY A 1 191 ? 9.527 -3.966 -16.677 1.00 77.06 191 GLY A O 1
ATOM 1543 N N . GLY A 1 192 ? 7.380 -3.283 -16.919 1.00 86.75 192 GLY A N 1
ATOM 1544 C CA . GLY A 1 192 ? 6.740 -4.124 -15.914 1.00 86.75 192 GLY A CA 1
ATOM 1545 C C . GLY A 1 192 ? 5.219 -4.085 -16.038 1.00 86.75 192 GLY A C 1
ATOM 1546 O O . GLY A 1 192 ? 4.670 -3.599 -17.032 1.00 86.75 192 GLY A O 1
ATOM 1547 N N . ASN A 1 193 ? 4.526 -4.532 -14.994 1.00 90.00 193 ASN A N 1
ATOM 1548 C CA . ASN A 1 193 ? 3.079 -4.720 -15.020 1.00 90.00 193 ASN A CA 1
ATOM 1549 C C . ASN A 1 193 ? 2.367 -3.645 -14.195 1.00 90.00 193 ASN A C 1
ATOM 1551 O O . ASN A 1 193 ? 2.629 -3.482 -13.004 1.00 90.00 193 ASN A O 1
ATOM 1555 N N . PHE A 1 194 ? 1.432 -2.938 -14.824 1.00 93.81 194 PHE A N 1
ATOM 1556 C CA . PHE A 1 194 ? 0.482 -2.051 -14.162 1.00 93.81 194 PHE A CA 1
ATOM 1557 C C . PHE A 1 194 ? -0.905 -2.688 -14.217 1.00 93.81 194 PHE A C 1
ATOM 1559 O O . PHE A 1 194 ? -1.582 -2.658 -15.249 1.00 93.81 194 PHE A O 1
ATOM 1566 N N . LYS A 1 195 ? -1.313 -3.297 -13.104 1.00 94.69 195 LYS A N 1
ATOM 1567 C CA . LYS A 1 195 ? -2.588 -4.005 -12.961 1.00 94.69 195 LYS A CA 1
ATOM 1568 C C . LYS A 1 195 ? -3.584 -3.158 -12.185 1.00 94.69 195 LYS A C 1
ATOM 1570 O O . LYS A 1 195 ? -3.228 -2.479 -11.224 1.00 94.69 195 LYS A O 1
ATOM 1575 N N . ILE A 1 196 ? -4.840 -3.225 -12.597 1.00 96.56 196 ILE A N 1
ATOM 1576 C CA . ILE A 1 196 ? -5.953 -2.489 -12.009 1.00 96.56 196 ILE A CA 1
ATOM 1577 C C . ILE A 1 196 ? -7.015 -3.497 -11.633 1.00 96.56 196 ILE A C 1
ATOM 1579 O O . ILE A 1 196 ? -7.549 -4.190 -12.496 1.00 96.56 196 ILE A O 1
ATOM 1583 N N . PHE A 1 197 ? -7.346 -3.535 -10.354 1.00 94.19 197 PHE A N 1
ATOM 1584 C CA . PHE A 1 197 ? -8.394 -4.381 -9.817 1.00 94.19 197 PHE A CA 1
ATOM 1585 C C . PHE A 1 197 ? -9.579 -3.531 -9.375 1.00 94.19 197 PHE A C 1
ATOM 1587 O O . PHE A 1 197 ? -9.436 -2.425 -8.840 1.00 94.19 197 PHE A O 1
ATOM 1594 N N . ASN A 1 198 ? -10.774 -4.059 -9.602 1.00 93.31 198 ASN A N 1
ATOM 1595 C CA . ASN A 1 198 ? -11.997 -3.533 -9.028 1.00 93.31 198 ASN A CA 1
ATOM 1596 C C . ASN A 1 198 ? -12.054 -3.842 -7.529 1.00 93.31 198 ASN A C 1
ATOM 1598 O O . ASN A 1 198 ? -11.317 -4.669 -6.998 1.00 93.31 198 ASN A O 1
ATOM 1602 N N . ARG A 1 199 ? -12.973 -3.172 -6.832 1.00 85.38 199 ARG A N 1
ATOM 1603 C CA . ARG A 1 199 ? -13.151 -3.328 -5.382 1.00 85.38 199 ARG A CA 1
ATOM 1604 C C . ARG A 1 199 ? -13.541 -4.752 -4.961 1.00 85.38 199 ARG A C 1
ATOM 1606 O O . ARG A 1 199 ? -13.362 -5.104 -3.803 1.00 85.38 199 ARG A O 1
ATOM 1613 N N . ASP A 1 200 ? -14.112 -5.530 -5.872 1.00 84.69 200 ASP A N 1
ATOM 1614 C CA . ASP A 1 200 ? -14.470 -6.935 -5.661 1.00 84.69 200 ASP A CA 1
ATOM 1615 C C . ASP A 1 200 ? -13.302 -7.906 -5.917 1.00 84.69 200 ASP A C 1
ATOM 1617 O O . ASP A 1 200 ? -13.499 -9.115 -5.862 1.00 84.69 200 ASP A O 1
ATOM 1621 N N . GLY A 1 201 ? -12.101 -7.391 -6.207 1.00 85.94 201 GLY A N 1
ATOM 1622 C CA . GLY A 1 201 ? -10.914 -8.191 -6.505 1.00 85.94 201 GLY A CA 1
ATOM 1623 C C . GLY A 1 201 ? -10.831 -8.679 -7.953 1.00 85.94 201 GLY A C 1
ATOM 1624 O O . GLY A 1 201 ? -9.840 -9.305 -8.320 1.00 85.94 201 GLY A O 1
ATOM 1625 N N . SER A 1 202 ? -11.817 -8.386 -8.809 1.00 91.12 202 SER A N 1
ATOM 1626 C CA . SER A 1 202 ? -11.734 -8.728 -10.233 1.00 91.12 202 SER A CA 1
ATOM 1627 C C . SER A 1 202 ? -10.715 -7.844 -10.959 1.00 91.12 202 SER A C 1
ATOM 1629 O O . SER A 1 202 ? -10.650 -6.633 -10.733 1.00 91.12 202 SER A O 1
ATOM 1631 N N . LEU A 1 203 ? -9.919 -8.435 -11.853 1.00 94.31 203 LEU A N 1
ATOM 1632 C CA . LEU A 1 203 ? -9.015 -7.680 -12.720 1.00 94.31 203 LEU A CA 1
ATOM 1633 C C . LEU A 1 203 ? -9.841 -6.852 -13.721 1.00 94.31 203 LEU A C 1
ATOM 1635 O O . LEU A 1 203 ? -10.583 -7.410 -14.524 1.00 94.31 203 LEU A O 1
ATOM 1639 N N . ASP A 1 204 ? -9.700 -5.527 -13.676 1.00 95.94 204 ASP A N 1
ATOM 1640 C CA . ASP A 1 204 ? -10.304 -4.594 -14.638 1.00 95.94 204 ASP A CA 1
ATOM 1641 C C . ASP A 1 204 ? -9.428 -4.484 -15.887 1.00 95.94 204 ASP A C 1
ATOM 1643 O O . ASP A 1 204 ? -9.887 -4.653 -17.017 1.00 95.94 204 ASP A O 1
ATOM 1647 N N . LYS A 1 205 ? -8.134 -4.205 -15.686 1.00 96.00 205 LYS A N 1
ATOM 1648 C CA . LYS A 1 205 ? -7.183 -4.033 -16.784 1.00 96.00 205 LYS A CA 1
ATOM 1649 C C . LYS A 1 205 ? -5.747 -4.282 -16.348 1.00 96.00 205 LYS A C 1
ATOM 1651 O O . LYS A 1 205 ? -5.371 -3.980 -15.220 1.00 96.00 205 LYS A O 1
ATOM 1656 N N . GLU A 1 206 ? -4.934 -4.757 -17.277 1.00 94.69 206 GLU A N 1
ATOM 1657 C CA . GLU A 1 206 ? -3.489 -4.891 -17.126 1.00 94.69 206 GLU A CA 1
ATOM 1658 C C . GLU A 1 206 ? -2.786 -4.204 -18.296 1.00 94.69 206 GLU A C 1
ATOM 1660 O O . GLU A 1 206 ? -3.251 -4.266 -19.436 1.00 94.69 206 GLU A O 1
ATOM 1665 N N . TYR A 1 207 ? -1.674 -3.540 -17.997 1.00 92.94 207 TYR A N 1
ATOM 1666 C CA . TYR A 1 207 ? -0.759 -2.988 -18.984 1.00 92.94 207 TYR A CA 1
ATOM 1667 C C . TYR A 1 207 ? 0.638 -3.525 -18.728 1.00 92.94 207 TYR A C 1
ATOM 1669 O O . TYR A 1 207 ? 1.110 -3.512 -17.590 1.00 92.94 207 TYR A O 1
ATOM 1677 N N . ILE A 1 208 ? 1.306 -3.928 -19.802 1.00 90.88 208 ILE A N 1
ATOM 1678 C CA . ILE A 1 208 ? 2.742 -4.181 -19.805 1.00 90.88 208 ILE A CA 1
ATOM 1679 C C . ILE A 1 208 ? 3.371 -2.919 -20.383 1.00 90.88 208 ILE A C 1
ATOM 1681 O O . ILE A 1 208 ? 3.318 -2.702 -21.591 1.00 90.88 208 ILE A O 1
ATOM 1685 N N . LEU A 1 209 ? 3.864 -2.048 -19.505 1.00 89.62 209 LEU A N 1
ATOM 1686 C CA . LEU A 1 209 ? 4.425 -0.754 -19.893 1.00 89.62 209 LEU A CA 1
ATOM 1687 C C . LEU A 1 209 ? 5.936 -0.857 -19.960 1.00 89.62 209 LEU A C 1
ATOM 1689 O O . LEU A 1 209 ? 6.519 -1.386 -19.022 1.00 89.62 209 LEU A O 1
ATOM 1693 N N . VAL A 1 210 ? 6.557 -0.302 -20.998 1.00 88.00 210 VAL A N 1
ATOM 1694 C CA . VAL A 1 210 ? 8.014 -0.156 -21.130 1.00 88.00 210 VAL A CA 1
ATOM 1695 C C . VAL A 1 210 ? 8.411 1.310 -21.265 1.00 88.00 210 VAL A C 1
ATOM 1697 O O . VAL A 1 210 ? 7.639 2.158 -21.707 1.00 88.00 210 VAL A O 1
ATOM 1700 N N . GLY A 1 211 ? 9.636 1.618 -20.874 1.00 85.19 211 GLY A N 1
ATOM 1701 C CA . GLY A 1 211 ? 10.268 2.899 -21.126 1.00 85.19 211 GLY A CA 1
ATOM 1702 C C . GLY A 1 211 ? 10.572 3.088 -22.605 1.00 85.19 211 GLY A C 1
ATOM 1703 O O . GLY A 1 211 ? 10.785 2.137 -23.353 1.00 85.19 211 GLY A O 1
ATOM 1704 N N . LYS A 1 212 ? 10.582 4.352 -23.029 1.00 82.75 212 LYS A N 1
ATOM 1705 C CA . LYS A 1 212 ? 10.779 4.757 -24.428 1.00 82.75 212 LYS A CA 1
ATOM 1706 C C . LYS A 1 212 ? 12.110 4.310 -25.032 1.00 82.75 212 LYS A C 1
ATOM 1708 O O . LYS A 1 212 ? 12.190 4.186 -26.248 1.00 82.75 212 LYS A O 1
ATOM 1713 N N . ASP A 1 213 ? 13.120 4.099 -24.197 1.00 82.31 213 ASP A N 1
ATOM 1714 C CA . ASP A 1 213 ? 14.457 3.687 -24.621 1.00 82.31 213 ASP A CA 1
ATOM 1715 C C . ASP A 1 213 ? 14.596 2.152 -24.642 1.00 82.31 213 ASP A C 1
ATOM 1717 O O . ASP A 1 213 ? 15.648 1.635 -25.012 1.00 82.31 213 ASP A O 1
ATOM 1721 N N . SER A 1 214 ? 13.551 1.411 -24.244 1.00 79.38 214 SER A N 1
ATOM 1722 C CA . SER A 1 214 ? 13.526 -0.049 -24.321 1.00 79.38 214 SER A CA 1
ATOM 1723 C C . SER A 1 214 ? 13.355 -0.518 -25.766 1.00 79.38 214 SER A C 1
ATOM 1725 O O . SER A 1 214 ? 12.550 0.009 -26.528 1.00 79.38 214 SER A O 1
ATOM 1727 N N . ASP A 1 215 ? 14.080 -1.573 -26.123 1.00 79.25 215 ASP A N 1
ATOM 1728 C CA . ASP A 1 215 ? 13.979 -2.293 -27.394 1.00 79.25 215 ASP A CA 1
ATOM 1729 C C . ASP A 1 215 ? 12.841 -3.332 -27.419 1.00 79.25 215 ASP A C 1
ATOM 1731 O O . ASP A 1 215 ? 12.634 -4.021 -28.422 1.00 79.25 215 ASP A O 1
ATOM 1735 N N . ARG A 1 216 ? 12.087 -3.466 -26.321 1.00 78.06 216 ARG A N 1
ATOM 1736 C CA . ARG A 1 216 ? 11.004 -4.445 -26.194 1.00 78.06 216 ARG A CA 1
ATOM 1737 C C . ARG A 1 216 ? 9.757 -4.017 -26.979 1.00 78.06 216 ARG A C 1
ATOM 1739 O O . ARG A 1 216 ? 9.394 -2.844 -26.964 1.00 78.06 216 ARG A O 1
ATOM 1746 N N . PRO A 1 217 ? 9.018 -4.966 -27.583 1.00 78.50 217 PRO A N 1
ATOM 1747 C CA . PRO A 1 217 ? 7.867 -4.672 -28.442 1.00 78.50 217 PRO A CA 1
ATOM 1748 C C . PRO A 1 217 ? 6.569 -4.365 -27.665 1.00 78.50 217 PRO A C 1
ATOM 1750 O O . PRO A 1 217 ? 5.480 -4.631 -28.168 1.00 78.50 217 PRO A O 1
ATOM 1753 N N . TYR A 1 218 ? 6.662 -3.872 -26.428 1.00 82.75 218 TYR A N 1
ATOM 1754 C CA . TYR A 1 218 ? 5.506 -3.591 -25.570 1.00 82.75 218 TYR A CA 1
ATOM 1755 C C . TYR A 1 218 ? 5.093 -2.116 -25.630 1.00 82.75 218 TYR A C 1
ATOM 1757 O O . TYR A 1 218 ? 5.799 -1.268 -26.178 1.00 82.75 218 TYR A O 1
ATOM 1765 N N . ASP A 1 219 ? 3.938 -1.807 -25.045 1.00 83.38 219 ASP A N 1
ATOM 1766 C CA . ASP A 1 219 ? 3.395 -0.455 -25.041 1.00 83.38 219 ASP A CA 1
ATOM 1767 C C . ASP A 1 219 ? 4.253 0.486 -24.188 1.00 83.38 219 ASP A C 1
ATOM 1769 O O . ASP A 1 219 ? 4.595 0.192 -23.044 1.00 83.38 219 ASP A O 1
ATOM 1773 N N . THR A 1 220 ? 4.553 1.672 -24.712 1.00 84.38 220 THR A N 1
ATOM 1774 C CA . THR A 1 220 ? 5.237 2.726 -23.940 1.00 84.38 220 THR A CA 1
ATOM 1775 C C . THR A 1 220 ? 4.269 3.581 -23.119 1.00 84.38 220 THR A C 1
ATOM 1777 O O . THR A 1 220 ? 4.667 4.300 -22.200 1.00 84.38 220 THR A O 1
ATOM 1780 N N . GLU A 1 221 ? 2.975 3.512 -23.440 1.00 92.69 221 GLU A N 1
ATOM 1781 C CA . GLU A 1 221 ? 1.919 4.280 -22.795 1.00 92.69 221 GLU A CA 1
ATOM 1782 C C . GLU A 1 221 ? 0.548 3.598 -22.902 1.00 92.69 221 GLU A C 1
ATOM 1784 O O . GLU A 1 221 ? 0.302 2.772 -23.774 1.00 92.69 221 GLU A O 1
ATOM 1789 N N . GLY A 1 222 ? -0.383 3.991 -22.033 1.00 93.06 222 GLY A N 1
ATOM 1790 C CA . GLY A 1 222 ? -1.764 3.517 -22.029 1.00 93.06 222 GLY A CA 1
ATOM 1791 C C . GLY A 1 222 ? -2.771 4.624 -21.716 1.00 93.06 222 GLY A C 1
ATOM 1792 O O . GLY A 1 222 ? -2.421 5.728 -21.294 1.00 93.06 222 GLY A O 1
ATOM 1793 N N . ALA A 1 223 ? -4.059 4.331 -21.903 1.00 96.06 223 ALA A N 1
ATOM 1794 C CA . ALA A 1 223 ? -5.157 5.228 -21.546 1.00 96.06 223 ALA A CA 1
ATOM 1795 C C . ALA A 1 223 ? -6.168 4.518 -20.644 1.00 96.06 223 ALA A C 1
ATOM 1797 O O . ALA A 1 223 ? -6.738 3.492 -21.021 1.00 96.06 223 ALA A O 1
ATOM 1798 N N . VAL A 1 224 ? -6.425 5.094 -19.470 1.00 96.31 224 VAL A N 1
ATOM 1799 C CA . VAL A 1 224 ? -7.220 4.471 -18.409 1.00 96.31 224 VAL A CA 1
ATOM 1800 C C . VAL A 1 224 ? -8.214 5.451 -17.790 1.00 96.31 224 VAL A C 1
ATOM 1802 O O . VAL A 1 224 ? -7.977 6.656 -17.745 1.00 96.31 224 VAL A O 1
ATOM 1805 N N . THR A 1 225 ? -9.335 4.932 -17.292 1.00 97.75 225 THR A N 1
ATOM 1806 C CA . THR A 1 225 ? -10.248 5.668 -16.408 1.00 97.75 225 THR A CA 1
ATOM 1807 C C . THR A 1 225 ? -10.225 5.019 -15.031 1.00 97.75 225 THR A C 1
ATOM 1809 O O . THR A 1 225 ? -10.731 3.914 -14.877 1.00 97.75 225 THR A O 1
ATOM 1812 N N . LEU A 1 226 ? -9.657 5.709 -14.045 1.00 97.81 226 LEU A N 1
ATOM 1813 C CA . LEU A 1 226 ? -9.550 5.245 -12.665 1.00 97.81 226 LEU A CA 1
ATOM 1814 C C . LEU A 1 226 ? -10.776 5.674 -11.854 1.00 97.81 226 LEU A C 1
ATOM 1816 O O . LEU A 1 226 ? -11.114 6.861 -11.786 1.00 97.81 226 LEU A O 1
ATOM 1820 N N . LYS A 1 227 ? -11.426 4.706 -11.213 1.00 96.94 227 LYS A N 1
ATOM 1821 C CA . LYS A 1 227 ? -12.610 4.876 -10.363 1.00 96.94 227 LYS A CA 1
ATOM 1822 C C . LYS A 1 227 ? -12.227 4.720 -8.893 1.00 96.94 227 LYS A C 1
ATOM 1824 O O . LYS A 1 227 ? -11.382 3.904 -8.546 1.00 96.94 227 LYS A O 1
ATOM 1829 N N . SER A 1 228 ? -12.870 5.498 -8.022 1.00 95.12 228 SER A N 1
ATOM 1830 C CA . SER A 1 228 ? -12.638 5.421 -6.572 1.00 95.12 228 SER A CA 1
ATOM 1831 C C . SER A 1 228 ? -12.836 3.994 -6.047 1.00 95.12 228 SER A C 1
ATOM 1833 O O . SER A 1 228 ? -13.824 3.343 -6.388 1.00 95.12 228 SER A O 1
ATOM 1835 N N . GLY A 1 229 ? -11.910 3.526 -5.212 1.00 90.12 229 GLY A N 1
ATOM 1836 C CA . GLY A 1 229 ? -11.903 2.181 -4.642 1.00 90.12 229 GLY A CA 1
ATOM 1837 C C . GLY A 1 229 ? -11.227 1.109 -5.500 1.00 90.12 229 GLY A C 1
ATOM 1838 O O . GLY A 1 229 ? -11.132 -0.018 -5.028 1.00 90.12 229 GLY A O 1
ATOM 1839 N N . GLN A 1 230 ? -10.759 1.428 -6.713 1.00 95.69 230 GLN A N 1
ATOM 1840 C CA . GLN A 1 230 ? -9.893 0.519 -7.471 1.00 95.69 230 GLN A CA 1
ATOM 1841 C C . GLN A 1 230 ? -8.511 0.405 -6.821 1.00 95.69 230 GLN A C 1
ATOM 1843 O O . GLN A 1 230 ? -8.009 1.371 -6.234 1.00 95.69 230 GLN A O 1
ATOM 1848 N N . ILE A 1 231 ? -7.906 -0.770 -6.962 1.00 93.75 231 ILE A N 1
ATOM 1849 C CA . ILE A 1 231 ? -6.566 -1.089 -6.468 1.00 93.75 231 ILE A CA 1
ATOM 1850 C C . ILE A 1 231 ? -5.621 -1.116 -7.666 1.00 93.75 231 ILE A C 1
ATOM 1852 O O . ILE A 1 231 ? -5.909 -1.757 -8.675 1.00 93.75 231 ILE A O 1
ATOM 1856 N N . LEU A 1 232 ? -4.505 -0.404 -7.562 1.00 95.69 232 LEU A N 1
ATOM 1857 C CA . LEU A 1 232 ? -3.448 -0.375 -8.564 1.00 95.69 232 LEU A CA 1
ATOM 1858 C C . LEU A 1 232 ? -2.262 -1.156 -8.021 1.00 95.69 232 LEU A C 1
ATOM 1860 O O . LEU A 1 232 ? -1.779 -0.847 -6.932 1.00 95.69 232 LEU A O 1
ATOM 1864 N N . ILE A 1 233 ? -1.785 -2.130 -8.784 1.00 93.62 233 ILE A N 1
ATOM 1865 C CA . ILE A 1 233 ? -0.608 -2.921 -8.437 1.00 93.62 233 ILE A CA 1
ATOM 1866 C C . ILE A 1 233 ? 0.447 -2.689 -9.511 1.00 93.62 233 ILE A C 1
ATOM 1868 O O . ILE A 1 233 ? 0.203 -2.917 -10.698 1.00 93.62 233 ILE A O 1
ATOM 1872 N N . LEU A 1 234 ? 1.602 -2.191 -9.080 1.00 92.88 234 LEU A N 1
ATOM 1873 C CA . LEU A 1 234 ? 2.782 -1.994 -9.909 1.00 92.88 234 LEU A CA 1
ATOM 1874 C C . LEU A 1 234 ? 3.814 -3.036 -9.514 1.00 92.88 234 LEU A C 1
ATOM 1876 O O . LEU A 1 234 ? 4.277 -3.022 -8.372 1.00 92.88 234 LEU A O 1
ATOM 1880 N N . ASN A 1 235 ? 4.186 -3.882 -10.468 1.00 88.81 235 ASN A N 1
ATOM 1881 C CA . ASN A 1 235 ? 5.224 -4.888 -10.297 1.00 88.81 235 ASN A CA 1
ATOM 1882 C C . ASN A 1 235 ? 6.332 -4.721 -11.309 1.00 88.81 235 ASN A C 1
ATOM 1884 O O . ASN A 1 235 ? 6.077 -4.322 -12.451 1.00 88.81 235 ASN A O 1
ATOM 1888 N N . HIS A 1 236 ? 7.542 -5.080 -10.881 1.00 84.44 236 HIS A N 1
ATOM 1889 C CA . HIS A 1 236 ? 8.737 -5.091 -11.726 1.00 84.44 236 HIS A CA 1
ATOM 1890 C C . HIS A 1 236 ? 8.885 -3.760 -12.463 1.00 84.44 236 HIS A C 1
ATOM 1892 O O . HIS A 1 236 ? 9.181 -3.766 -13.649 1.00 84.44 236 HIS A O 1
ATOM 1898 N N . MET A 1 237 ? 8.496 -2.707 -11.724 1.00 84.38 237 MET A N 1
ATOM 1899 C CA . MET A 1 237 ? 8.295 -1.273 -11.946 1.00 84.38 237 MET A CA 1
ATOM 1900 C C . MET A 1 237 ? 9.326 -0.337 -11.309 1.00 84.38 237 MET A C 1
ATOM 1902 O O . MET A 1 237 ? 9.728 -0.638 -10.184 1.00 84.38 237 MET A O 1
ATOM 1906 N N . TYR A 1 238 ? 9.703 0.816 -11.868 1.00 87.31 238 TYR A N 1
ATOM 1907 C CA . TYR A 1 238 ? 10.187 1.895 -10.997 1.00 87.31 238 TYR A CA 1
ATOM 1908 C C . TYR A 1 238 ? 8.975 2.692 -10.532 1.00 87.31 238 TYR A C 1
ATOM 1910 O O . TYR A 1 238 ? 8.605 2.687 -9.353 1.00 87.31 238 TYR A O 1
ATOM 1918 N N . SER A 1 239 ? 8.318 3.345 -11.488 1.00 90.75 239 SER A N 1
ATOM 1919 C CA . SER A 1 239 ? 7.100 4.105 -11.250 1.00 90.75 239 SER A CA 1
ATOM 1920 C C . SER A 1 239 ? 6.311 4.360 -12.531 1.00 90.75 239 SER A C 1
ATOM 1922 O O . SER A 1 239 ? 6.863 4.399 -13.631 1.00 90.75 239 SER A O 1
ATOM 1924 N N . VAL A 1 240 ? 5.010 4.598 -12.368 1.00 93.69 240 VAL A N 1
ATOM 1925 C CA . VAL A 1 240 ? 4.102 5.054 -13.426 1.00 93.69 240 VAL A CA 1
ATOM 1926 C C . VAL A 1 240 ? 3.719 6.500 -13.172 1.00 93.69 240 VAL A C 1
ATOM 1928 O O . VAL A 1 240 ? 3.282 6.871 -12.078 1.00 93.69 240 VAL A O 1
ATOM 1931 N N . SER A 1 241 ? 3.826 7.306 -14.220 1.00 95.94 241 SER A N 1
ATOM 1932 C CA . SER A 1 241 ? 3.271 8.651 -14.269 1.00 95.94 241 SER A CA 1
ATOM 1933 C C . SER A 1 241 ? 1.826 8.603 -14.759 1.00 95.94 241 SER A C 1
ATOM 1935 O O . SER A 1 241 ? 1.509 7.951 -15.753 1.00 95.94 241 SER A O 1
ATOM 1937 N N . LEU A 1 242 ? 0.948 9.319 -14.059 1.00 97.06 242 LEU A N 1
ATOM 1938 C CA . LEU A 1 242 ? -0.474 9.452 -14.363 1.00 97.06 242 LEU A CA 1
ATOM 1939 C C . LEU A 1 242 ? -0.755 10.882 -14.845 1.00 97.06 242 LEU A C 1
ATOM 1941 O O . LEU A 1 242 ? -1.022 11.787 -14.051 1.00 97.06 242 LEU A O 1
ATOM 1945 N N . GLU A 1 243 ? -0.695 11.114 -16.149 1.00 97.00 243 GLU A N 1
ATOM 1946 C CA . GLU A 1 243 ? -0.989 12.419 -16.747 1.00 97.00 243 GLU A CA 1
ATOM 1947 C C . GLU A 1 243 ? -2.494 12.548 -17.003 1.00 97.00 243 GLU A C 1
ATOM 1949 O O . GLU A 1 243 ? -3.103 11.700 -17.657 1.00 97.00 243 GLU A O 1
ATOM 1954 N N . LYS A 1 244 ? -3.129 13.590 -16.456 1.00 94.19 244 LYS A N 1
ATOM 1955 C CA . LYS A 1 244 ? -4.574 13.793 -16.630 1.00 94.19 244 LYS A CA 1
ATOM 1956 C C . LYS A 1 244 ? -4.920 14.063 -18.095 1.00 94.19 244 LYS A C 1
ATOM 1958 O O . LYS A 1 244 ? -4.257 14.872 -18.737 1.00 94.19 244 LYS A O 1
ATOM 1963 N N . LYS A 1 245 ? -5.996 13.431 -18.567 1.00 81.75 245 LYS A N 1
ATOM 1964 C CA . LYS A 1 245 ? -6.655 13.739 -19.844 1.00 81.75 245 LYS A CA 1
ATOM 1965 C C . LYS A 1 245 ? -7.906 14.582 -19.643 1.00 81.75 245 LYS A C 1
ATOM 1967 O O . LYS A 1 245 ? -8.574 14.402 -18.597 1.00 81.75 245 LYS A O 1
#

Secondary structure (DSSP, 8-state):
-HHHHHHHHHHHHHHHHHHHHHHHHHHHHTT---HHHHHHHHHHHHHHHHHHHHHHHHHHHHHHHHHS---SS-EEE-SEEEEBTTTB-SEEEEEEEGGG-SEEEEE-TTS-EEEEEB-S-TTBTTB--BS-EEEEE-TT-EEEEES-SSEEEEE------SSEEEEEEEBTTTB-SEEEEEEESSTT---EEEEEE-TTS-EEEEEEE--TT--SSSBSEEEEEE-TT-EEEEEEEEEEEEEE-

Radius of gyration: 26.76 Å; chains: 1; bounding box: 69×29×77 Å

Foldseek 3Di:
DVLVVLVVQLVVLVVVLVVLVVVLVVCVVVVHDNVVSVVSNVVSVVSNVVSVVVNVVVVVVVVVVVVFFFFPDKDKDFADKDFDVPRHDWGKWKKAFDVQAWKKWKQAPVRDIAIAGGDDPAADPPHLHERIAIETGDGGIMMGTGPSRMMMTHTDGFDADFWAFAYKDFDVTHHDFAKWKKFAPALRHLWWKKWKAALVRHTPDIATAGHVPHPDPGHRIDIDGGDGGIMIHTHSGGTMGTHHD

Sequence (245 aa):
MLLYLFFTLLIIFAVSTVVLIILLIISKVNKKSIKPYVISTSITLVLTIIFLVLTIFFHHINERNKKEMYPPKTVELKDGSYEVGKDLEPGHYTISSKNNKGYIEIKTVEDWSFEEKFGKDYGTLDNATTPTITTYLMEGDKINLDKAELTTFKPKHQTFTNPISTGVWIVGKDVKPGKYKIYTTFSHDIGGNFKIFNRDGSLDKEYILVGKDSDRPYDTEGAVTLKSGQILILNHMYSVSLEKK